Protein AF-A0A0D6KBC5-F1 (afdb_monomer_lite)

Foldseek 3Di:
DDPPPQPWAWDDDLFKIKIFRDDAPFKKWKFKQFPLCQQDGTDIFTFDGDDPPDRIGIGGDPDAAGKIFIWMDTDPDDTHGLAIEGSDDLPGHGPVCVVVVLSVQLSCCQSPLPRALVSNLVSCVVVVDDHPLVSLVSRLVCLVVVNYDDDPSGDSVSNSNSSVSNSCVVCVPPDPPPDDDDDDDDDDDDDDDDDDDPPPPPPDFFKWKWFFAPQCVVVLVVQVVVLCVVVVCCQFFVDKDAFPDPVQNRIIITGGNDPVVVQVSSVPGPRTDDIDPDTDDPVVVCVRNVPD

pLDDT: mean 80.84, std 18.74, range [26.81, 98.0]

Radius of gyration: 27.57 Å; chains: 1; bounding box: 62×62×72 Å

Secondary structure (DSSP, 8-state):
--------EEEE-SSEEEEESPPTT---EEEEEETTSTTSPPEEEEPPPPPTT--EEEEE--PPSS-EEEEEE-TTSPPEEEEEE----TT---GGGTT-HHHHHHHHHHH-TT--HHHHHHHHHHHT----HHHHHHHHHHHHTT-EE--TTS-HHHHHHHHHHHHHHH-GGGS-------PPP--------------------EEEEEEESTT-HHHHHHHHHHHHHHTT-TTTEEEEE--SSGGGTTEEEEEES-HHHHHHHHTTSTTEEEE-SSPPPHHHHHHHTT--

Sequence (292 aa):
MQTVVQNISWTGTKDAINIFGLLPDKFYSLFCWNLLLPDSKPVEIQVPLLQKGSNKIEVPLNLSTGIYHIQLIWGQQLPENLGWWCGSSRYDLPQATEEDEVRENYCYTILGNSESKEALIAAVRQLNLDFDIKQLQAGISSLESHQYYFPEWLDAHSLLDKLKGLLDFLSPESVPKENNLIMPIMPTADSDKFPTPIVKTVEHGNWYLVTVRSKKREVFLKYLELSIKQNQLQDLILKIEIPQDSVYEDLVLLNISNFKTASTHLQKIENFQSIERKPLNPEQVTRMLGVR

Structure (mmCIF, N/CA/C/O backbone):
data_AF-A0A0D6KBC5-F1
#
_entry.id   AF-A0A0D6KBC5-F1
#
loop_
_atom_site.group_PDB
_atom_site.id
_atom_site.type_symbol
_atom_site.label_atom_id
_atom_site.label_alt_id
_atom_site.label_comp_id
_atom_site.label_asym_id
_atom_site.label_entity_id
_atom_site.label_seq_id
_atom_site.pdbx_PDB_ins_code
_atom_site.Cartn_x
_atom_site.Cartn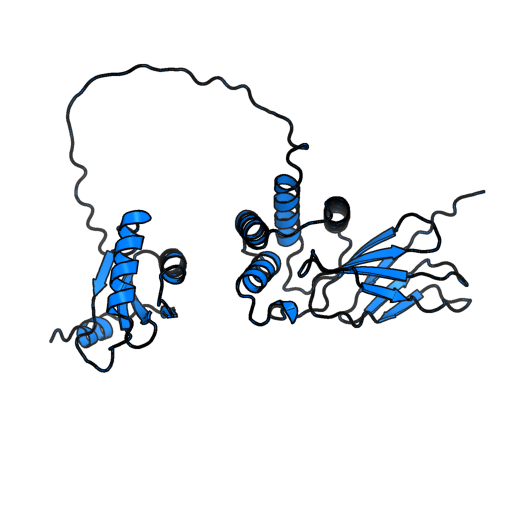_y
_atom_site.Cartn_z
_atom_site.occupancy
_atom_site.B_iso_or_equiv
_atom_site.auth_seq_id
_atom_site.auth_comp_id
_atom_site.auth_asym_id
_atom_site.auth_atom_id
_atom_site.pdbx_PDB_model_num
ATOM 1 N N . MET A 1 1 ? -21.368 26.490 28.448 1.00 36.50 1 MET A N 1
ATOM 2 C CA . MET A 1 1 ? -21.107 25.037 28.512 1.00 36.50 1 MET A CA 1
ATOM 3 C C . MET A 1 1 ? -19.614 24.849 28.344 1.00 36.50 1 MET A C 1
ATOM 5 O O . MET A 1 1 ? -19.089 25.285 27.332 1.00 36.50 1 MET A O 1
ATOM 9 N N . GLN A 1 2 ? -18.924 24.331 29.360 1.00 29.45 2 GLN A N 1
ATOM 10 C CA . GLN A 1 2 ? -17.494 24.037 29.262 1.00 29.45 2 GLN A CA 1
ATOM 11 C C . GLN A 1 2 ? -17.322 22.853 28.308 1.00 29.45 2 GLN A C 1
ATOM 13 O O . GLN A 1 2 ? -17.793 21.755 28.594 1.00 29.45 2 GLN A O 1
ATOM 18 N N . THR A 1 3 ? -16.696 23.089 27.158 1.00 37.69 3 THR A N 1
ATOM 19 C CA . THR A 1 3 ? -16.122 22.033 26.324 1.00 37.69 3 THR A CA 1
ATOM 20 C C . THR A 1 3 ? -15.044 21.353 27.153 1.00 37.69 3 THR A C 1
ATOM 22 O O . THR A 1 3 ? -13.942 21.877 27.304 1.00 37.69 3 THR A O 1
ATOM 25 N N . VAL A 1 4 ? -15.387 20.219 27.762 1.00 46.28 4 VAL A N 1
ATOM 26 C CA . VAL A 1 4 ? -14.387 19.298 28.294 1.00 46.28 4 VAL A CA 1
ATOM 27 C C . VAL A 1 4 ? -13.565 18.868 27.088 1.00 46.28 4 VAL A C 1
ATOM 29 O O . VAL A 1 4 ? -14.090 18.211 26.193 1.00 46.28 4 VAL A O 1
ATOM 32 N N . VAL A 1 5 ? -12.312 19.312 27.024 1.00 48.53 5 VAL A N 1
ATOM 33 C CA . VAL A 1 5 ? -11.360 18.816 26.032 1.00 48.53 5 VAL A CA 1
ATOM 34 C C . VAL A 1 5 ? -11.154 17.342 26.365 1.00 48.53 5 VAL A C 1
ATOM 36 O O . VAL A 1 5 ? -10.540 17.012 27.380 1.00 48.53 5 VAL A O 1
ATOM 39 N N . GLN A 1 6 ? -11.770 16.455 25.585 1.00 66.25 6 GLN A N 1
ATOM 40 C CA . GLN A 1 6 ? -11.499 15.030 25.687 1.00 66.25 6 GLN A CA 1
ATOM 41 C C . GLN A 1 6 ? -10.108 14.795 25.111 1.00 66.25 6 GLN A C 1
ATOM 43 O O . GLN A 1 6 ? -9.879 15.007 23.928 1.00 66.25 6 GLN A O 1
ATOM 48 N N . ASN A 1 7 ? -9.175 14.374 25.961 1.00 82.50 7 ASN A N 1
ATOM 49 C CA . ASN A 1 7 ? -7.888 13.874 25.500 1.00 82.50 7 ASN A CA 1
ATOM 50 C C . ASN A 1 7 ? -8.085 12.414 25.087 1.00 82.50 7 ASN A C 1
ATOM 52 O O . ASN A 1 7 ? -7.913 11.514 25.913 1.00 82.50 7 ASN A O 1
ATOM 56 N N . ILE A 1 8 ? -8.510 12.191 23.844 1.00 88.62 8 ILE A N 1
ATOM 57 C CA . ILE A 1 8 ? -8.592 10.847 23.278 1.00 88.62 8 ILE A CA 1
ATOM 58 C C . ILE A 1 8 ? -7.198 10.436 22.815 1.00 88.62 8 ILE A C 1
ATOM 60 O O . ILE A 1 8 ? -6.438 11.205 22.229 1.00 88.62 8 ILE A O 1
ATOM 64 N N . SER A 1 9 ? -6.835 9.203 23.136 1.00 90.88 9 SER A N 1
ATOM 65 C CA . SER A 1 9 ? -5.602 8.578 22.676 1.00 90.88 9 SER A CA 1
ATOM 66 C C . SER A 1 9 ? -5.876 7.124 22.339 1.00 90.88 9 SER A C 1
ATOM 68 O O . SER A 1 9 ? -6.906 6.563 22.728 1.00 90.88 9 SER A O 1
ATOM 70 N N . TRP A 1 10 ? -4.967 6.498 21.599 1.00 94.44 10 TRP A N 1
ATOM 71 C CA . TRP A 1 10 ? -5.132 5.107 21.214 1.00 94.44 10 TRP A CA 1
ATOM 72 C C . TRP A 1 10 ? -3.798 4.378 21.093 1.00 94.44 10 TRP A C 1
ATOM 74 O O . TRP A 1 10 ? -2.737 4.989 20.968 1.00 94.44 10 TRP A O 1
ATOM 84 N N . THR A 1 11 ? -3.867 3.050 21.133 1.00 93.31 11 THR A N 1
ATOM 85 C CA . THR A 1 11 ? -2.765 2.159 20.761 1.00 93.31 11 THR A CA 1
ATOM 86 C C . THR A 1 11 ? -3.263 1.073 19.816 1.00 93.31 11 THR A C 1
ATOM 88 O O . THR A 1 11 ? -4.400 0.615 19.929 1.00 93.31 11 THR A O 1
ATOM 91 N N . GLY A 1 12 ? -2.426 0.663 18.866 1.00 92.12 12 GLY A N 1
ATOM 92 C CA . GLY A 1 12 ? -2.767 -0.352 17.870 1.00 92.12 12 GLY A CA 1
ATOM 93 C C . GLY A 1 12 ? -2.195 -1.728 18.187 1.00 92.12 12 GLY A C 1
ATOM 94 O O . GLY A 1 12 ? -1.146 -1.858 18.819 1.00 92.12 12 GLY A O 1
ATOM 95 N N . THR A 1 13 ? -2.878 -2.754 17.702 1.00 92.50 13 THR A N 1
ATOM 96 C CA . THR A 1 13 ? -2.330 -4.090 17.459 1.00 92.50 13 THR A CA 1
ATOM 97 C C . THR A 1 13 ? -2.538 -4.444 15.987 1.00 92.50 13 THR A C 1
ATOM 99 O O . THR A 1 13 ? -3.124 -3.665 15.230 1.00 92.50 13 THR A O 1
ATOM 102 N N . LYS A 1 14 ? -2.084 -5.632 15.575 1.00 89.62 14 LYS A N 1
ATOM 103 C CA . LYS A 1 14 ? -2.295 -6.130 14.212 1.00 89.62 14 LYS A CA 1
ATOM 104 C C . LYS A 1 14 ? -3.775 -6.241 13.825 1.00 89.62 14 LYS A C 1
ATOM 106 O O . LYS A 1 14 ? -4.065 -6.116 12.645 1.00 89.62 14 LYS A O 1
ATOM 111 N N . ASP A 1 15 ? -4.681 -6.439 14.786 1.00 93.12 15 ASP A N 1
ATOM 112 C CA . ASP A 1 15 ? -6.087 -6.782 14.507 1.00 93.12 15 ASP A CA 1
ATOM 113 C C . ASP A 1 15 ? -7.104 -5.826 15.166 1.00 93.12 15 ASP A C 1
ATOM 115 O O . ASP A 1 15 ? -8.299 -5.870 14.860 1.00 93.12 15 ASP A O 1
ATOM 119 N N . ALA A 1 16 ? -6.658 -4.948 16.070 1.00 94.75 16 ALA A N 1
ATOM 120 C CA . ALA A 1 16 ? -7.535 -4.080 16.850 1.00 94.75 16 ALA A CA 1
ATOM 121 C C . ALA A 1 16 ? -6.885 -2.735 17.192 1.00 94.75 16 ALA A C 1
ATOM 123 O O . ALA A 1 16 ? -5.659 -2.587 17.186 1.00 94.75 16 ALA A O 1
ATOM 124 N N . ILE A 1 17 ? -7.718 -1.764 17.568 1.00 95.88 17 ILE A N 1
ATOM 125 C CA . ILE A 1 17 ? -7.266 -0.543 18.239 1.00 95.88 17 ILE A CA 1
ATOM 126 C C . ILE A 1 17 ? -7.854 -0.454 19.640 1.00 95.88 17 ILE A C 1
ATOM 128 O O . ILE A 1 17 ? -8.999 -0.819 19.894 1.00 95.88 17 ILE A O 1
ATOM 132 N N . ASN A 1 18 ? -7.050 0.050 20.562 1.00 94.75 18 ASN A N 1
ATOM 133 C CA . ASN A 1 18 ? -7.435 0.316 21.932 1.00 94.75 18 ASN A CA 1
ATOM 134 C C . ASN A 1 18 ? -7.597 1.820 22.101 1.00 94.75 18 ASN A C 1
ATOM 136 O O . ASN A 1 18 ? -6.612 2.538 21.967 1.00 94.75 18 ASN A O 1
ATOM 140 N N . ILE A 1 19 ? -8.803 2.289 22.404 1.00 94.56 19 ILE A N 1
ATOM 141 C CA . ILE A 1 19 ? -9.120 3.714 22.525 1.00 94.56 19 ILE A CA 1
ATOM 142 C C . ILE A 1 19 ? -9.306 4.067 23.998 1.00 94.56 19 ILE A C 1
ATOM 144 O O . ILE A 1 19 ? -9.952 3.332 24.751 1.00 94.56 19 ILE A O 1
ATOM 148 N N . PHE A 1 20 ? -8.754 5.207 24.396 1.00 92.69 20 PHE A N 1
ATOM 149 C CA . PHE A 1 20 ? -8.815 5.748 25.746 1.00 92.69 20 PHE A CA 1
ATOM 150 C C . PHE A 1 20 ? -9.504 7.113 25.745 1.00 92.69 20 PHE A C 1
ATOM 152 O O . PHE A 1 20 ? -9.466 7.842 24.757 1.00 92.69 20 PHE A O 1
ATOM 159 N N . GLY A 1 21 ? -10.124 7.476 26.869 1.00 89.56 21 GLY A N 1
ATOM 160 C CA . GLY A 1 21 ? -10.697 8.817 27.052 1.00 89.56 21 GLY A CA 1
ATOM 161 C C . GLY A 1 21 ? -12.082 9.032 26.428 1.00 89.56 21 GLY A C 1
ATOM 162 O O . GLY A 1 21 ? -12.565 10.166 26.393 1.00 89.56 21 GLY A O 1
ATOM 163 N N . LEU A 1 22 ? -12.749 7.964 25.973 1.00 89.56 22 LEU A N 1
ATOM 164 C CA . LEU A 1 22 ? -14.143 8.023 25.523 1.00 89.56 22 LEU A CA 1
ATOM 165 C C . LEU A 1 22 ? -15.097 8.275 26.698 1.00 89.56 22 LEU A C 1
ATOM 167 O O . LEU A 1 22 ? -14.876 7.794 27.811 1.00 89.56 22 LEU A O 1
ATOM 171 N N . LEU A 1 23 ? -16.183 9.008 26.446 1.00 85.81 23 LEU A N 1
ATOM 172 C CA . LEU A 1 23 ? -17.224 9.214 27.447 1.00 85.81 23 LEU A CA 1
ATOM 173 C C . LEU A 1 23 ? -18.110 7.962 27.542 1.00 85.81 23 LEU A C 1
ATOM 175 O O . LEU A 1 23 ? -18.541 7.445 26.508 1.00 85.81 23 LEU A O 1
ATOM 179 N N . PRO A 1 24 ? -18.443 7.500 28.760 1.00 82.88 24 PRO A N 1
ATOM 180 C CA . PRO A 1 24 ? -19.436 6.450 28.949 1.00 82.88 24 PRO A CA 1
ATOM 181 C C . PRO A 1 24 ? -20.793 6.833 28.349 1.00 82.88 24 PRO A C 1
ATOM 183 O O . PRO A 1 24 ? -21.146 8.013 28.285 1.00 82.88 24 PRO A O 1
ATOM 186 N N . ASP A 1 25 ? -21.567 5.823 27.948 1.00 79.19 25 ASP A N 1
ATOM 187 C CA . ASP A 1 25 ? -22.941 5.971 27.443 1.00 79.19 25 ASP A CA 1
ATOM 188 C C . ASP A 1 25 ? -23.070 6.851 26.172 1.00 79.19 25 ASP A C 1
ATOM 190 O O . ASP A 1 25 ? -24.154 7.339 25.836 1.00 79.19 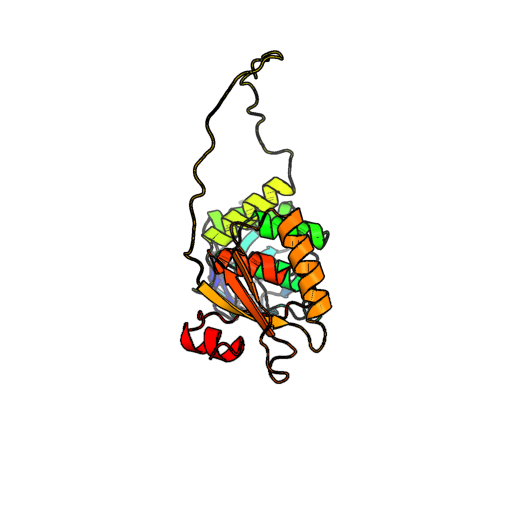25 ASP A O 1
ATOM 194 N N . LYS A 1 26 ? -21.965 7.057 25.440 1.00 83.44 26 LYS A N 1
ATOM 195 C CA . LYS A 1 26 ? -21.936 7.678 24.108 1.00 83.44 26 LYS A CA 1
ATOM 196 C C . LYS A 1 26 ? -21.670 6.630 23.030 1.00 83.44 26 LYS A C 1
ATOM 198 O O . LYS A 1 26 ? -20.914 5.686 23.241 1.00 83.44 26 LYS A O 1
ATOM 203 N N . PHE A 1 27 ? -22.294 6.829 21.872 1.00 87.69 27 PHE A N 1
ATOM 204 C CA . PHE A 1 27 ? -22.064 6.021 20.679 1.00 87.69 27 PHE A CA 1
ATOM 205 C C . PHE A 1 27 ? -20.982 6.672 19.829 1.00 87.69 27 PHE A C 1
ATOM 207 O O . PHE A 1 27 ? -21.064 7.868 19.534 1.00 87.69 27 PHE A O 1
ATOM 214 N N . TYR A 1 28 ? -19.996 5.869 19.450 1.00 91.00 28 TYR A N 1
ATOM 215 C CA . TYR A 1 28 ? -18.890 6.276 18.603 1.00 91.00 28 TYR A CA 1
ATOM 216 C C . TYR A 1 28 ? -18.794 5.330 17.407 1.00 91.00 28 TYR A C 1
ATOM 218 O O . TYR A 1 28 ? -19.041 4.131 17.539 1.00 91.00 28 TYR A O 1
ATOM 226 N N . SER A 1 29 ? -18.369 5.871 16.274 1.00 92.62 29 SER A N 1
ATOM 227 C CA . SER A 1 29 ? -18.010 5.106 15.084 1.00 92.62 29 SER A CA 1
ATOM 228 C C . SER A 1 29 ? -16.577 5.423 14.680 1.00 92.62 29 SER A C 1
ATOM 230 O O . SER A 1 29 ? -16.131 6.565 14.795 1.00 92.62 29 SER A O 1
ATOM 232 N N . LEU A 1 30 ? -15.872 4.425 14.164 1.00 95.19 30 LEU A N 1
ATOM 233 C CA . LEU A 1 30 ? -14.625 4.609 13.435 1.00 95.19 30 LEU A CA 1
ATOM 234 C C . LEU A 1 30 ? -14.921 4.670 11.946 1.00 95.19 30 LEU A C 1
ATOM 236 O O . LEU A 1 30 ? -15.645 3.825 11.429 1.00 95.19 30 LEU A O 1
ATOM 240 N N . PHE A 1 31 ? -14.340 5.649 11.268 1.00 93.81 31 PHE A N 1
ATOM 241 C CA . PHE A 1 31 ? -14.338 5.763 9.818 1.00 93.81 31 PHE A CA 1
ATOM 242 C C . PHE A 1 31 ? -12.936 5.431 9.324 1.00 93.81 31 PHE A C 1
ATOM 244 O O . PHE A 1 31 ? -11.978 6.135 9.644 1.00 93.81 31 PHE A O 1
ATOM 251 N N . CYS A 1 32 ? -12.818 4.341 8.571 1.00 95.56 32 CYS A N 1
ATOM 252 C CA . CYS A 1 32 ? -11.551 3.781 8.119 1.00 95.56 32 CYS A CA 1
ATOM 253 C C . CYS A 1 32 ? -11.434 3.938 6.598 1.00 95.56 32 CYS A C 1
ATOM 255 O O . CYS A 1 32 ? -12.048 3.186 5.840 1.00 95.56 32 CYS A O 1
ATOM 257 N N . TRP A 1 33 ? -10.650 4.914 6.142 1.00 95.31 33 TRP A N 1
ATOM 258 C CA . TRP A 1 33 ? -10.389 5.145 4.716 1.00 95.31 33 TRP A CA 1
ATOM 259 C C . TRP A 1 33 ? -9.125 4.404 4.272 1.00 95.31 33 TRP A C 1
ATOM 261 O O . TRP A 1 33 ? -8.068 4.598 4.870 1.00 95.31 33 TRP A O 1
ATOM 271 N N . ASN A 1 34 ? -9.231 3.553 3.246 1.00 95.62 34 ASN A N 1
ATOM 272 C CA . ASN A 1 34 ? -8.124 2.728 2.761 1.00 95.62 34 ASN A CA 1
ATOM 273 C C . ASN A 1 34 ? -7.309 3.470 1.697 1.00 95.62 34 ASN A C 1
ATOM 275 O O . ASN A 1 34 ? -7.782 3.686 0.586 1.00 95.62 34 ASN A O 1
ATOM 279 N N . LEU A 1 35 ? -6.052 3.776 1.997 1.00 96.25 35 LEU A N 1
ATOM 280 C CA . LEU A 1 35 ? -5.141 4.427 1.061 1.00 96.25 35 LEU A CA 1
ATOM 281 C C . LEU A 1 35 ? -4.798 3.553 -0.153 1.00 96.25 35 LEU A C 1
ATOM 283 O O . LEU A 1 35 ? -4.478 4.095 -1.200 1.00 96.25 35 LEU A O 1
ATOM 287 N N . LEU A 1 36 ? -4.865 2.220 -0.048 1.00 94.62 36 LEU A N 1
ATOM 288 C CA . LEU A 1 36 ? -4.636 1.345 -1.207 1.00 94.62 36 LEU A CA 1
ATOM 289 C C . LEU A 1 36 ? -5.827 1.321 -2.175 1.00 94.62 36 LEU A C 1
ATOM 291 O O . LEU A 1 36 ? -5.673 0.859 -3.301 1.00 94.62 36 LEU A O 1
ATOM 295 N N . LEU A 1 37 ? -6.993 1.810 -1.744 1.00 93.25 37 LEU A N 1
ATOM 296 C CA . LEU A 1 37 ? -8.224 1.911 -2.529 1.00 93.25 37 LEU A CA 1
ATOM 297 C C . LEU A 1 37 ? -8.886 3.276 -2.254 1.00 93.25 37 LEU A C 1
ATOM 299 O O . LEU A 1 37 ? -9.944 3.332 -1.621 1.00 93.25 37 LEU A O 1
ATOM 303 N N . PRO A 1 38 ? -8.249 4.390 -2.658 1.00 89.44 38 PRO A N 1
ATOM 304 C CA . PRO A 1 38 ? -8.641 5.734 -2.224 1.00 89.44 38 PRO A CA 1
ATOM 305 C C . PRO A 1 38 ? -10.011 6.175 -2.758 1.00 89.44 38 PRO A C 1
ATOM 307 O O . PRO A 1 38 ? -10.653 7.028 -2.150 1.00 89.44 38 PRO A O 1
ATOM 310 N N . ASP A 1 39 ? -10.452 5.570 -3.861 1.00 85.44 39 ASP A N 1
ATOM 311 C CA . ASP A 1 39 ? -11.744 5.732 -4.533 1.00 85.44 39 ASP A CA 1
ATOM 312 C C . ASP A 1 39 ? -12.878 4.920 -3.877 1.00 85.44 39 ASP A C 1
ATOM 314 O O . ASP A 1 39 ? -14.057 5.095 -4.199 1.00 85.44 39 ASP A O 1
ATOM 318 N N . SER A 1 40 ? -12.549 4.035 -2.933 1.00 86.31 40 SER A N 1
ATOM 319 C CA . SER A 1 40 ? -13.533 3.258 -2.182 1.00 86.31 40 SER A CA 1
ATOM 320 C C . SER A 1 40 ? -14.103 4.046 -1.005 1.00 86.31 40 SER A C 1
ATOM 322 O O . SER A 1 40 ? -13.431 4.853 -0.360 1.00 86.31 40 SER A O 1
ATOM 324 N N . LYS A 1 41 ? -15.371 3.773 -0.672 1.00 86.69 41 LYS A N 1
ATOM 325 C CA . LYS A 1 41 ? -16.009 4.374 0.505 1.00 86.69 41 LYS A CA 1
ATOM 326 C C . LYS A 1 41 ? -15.297 3.925 1.790 1.00 86.69 41 LYS A C 1
ATOM 328 O O . LYS A 1 41 ? -14.984 2.738 1.903 1.00 86.69 41 LYS A O 1
ATOM 333 N N . PRO A 1 42 ? -15.099 4.824 2.774 1.00 89.94 42 PRO A N 1
ATOM 334 C CA . PRO A 1 42 ? -14.594 4.436 4.085 1.00 89.94 42 PRO A CA 1
ATOM 335 C C . PRO A 1 42 ? -15.471 3.363 4.735 1.00 89.94 42 PRO A C 1
ATOM 337 O O . PRO A 1 42 ? -16.700 3.402 4.629 1.00 89.94 42 PRO A O 1
ATOM 340 N N . VAL A 1 43 ? -14.835 2.423 5.429 1.00 93.19 43 VAL A N 1
ATOM 341 C CA . VAL A 1 43 ? -15.529 1.404 6.222 1.00 93.19 43 VAL A CA 1
ATOM 342 C C . VAL A 1 43 ? -15.900 2.007 7.573 1.00 93.19 43 VAL A C 1
ATOM 344 O O . VAL A 1 43 ? -15.045 2.582 8.245 1.00 93.19 43 VAL A O 1
ATOM 347 N N . GLU A 1 44 ? -17.164 1.876 7.972 1.00 93.06 44 GLU A N 1
ATOM 348 C CA . GLU A 1 44 ? -17.632 2.294 9.294 1.00 93.06 44 GLU A CA 1
ATOM 349 C C . GLU A 1 44 ? -17.626 1.110 10.269 1.00 93.06 44 GLU A C 1
ATOM 351 O O . GLU A 1 44 ? -18.210 0.061 9.987 1.00 93.06 44 GLU A O 1
ATOM 356 N N . ILE A 1 45 ? -17.005 1.289 11.436 1.00 93.25 45 ILE A N 1
ATOM 357 C CA . ILE A 1 45 ? -16.976 0.297 12.516 1.00 93.25 45 ILE A CA 1
ATOM 358 C C . ILE A 1 45 ? -17.599 0.908 13.764 1.00 93.25 45 ILE A C 1
ATOM 360 O O . ILE A 1 45 ? -17.128 1.920 14.280 1.00 93.25 45 ILE A O 1
ATOM 364 N N . GLN A 1 46 ? -18.648 0.272 14.277 1.00 92.00 46 GLN A N 1
ATOM 365 C CA . GLN A 1 46 ? -19.296 0.696 15.516 1.00 92.00 46 GLN A CA 1
ATOM 366 C C . GLN A 1 46 ? -18.404 0.369 16.716 1.00 92.00 46 GLN A C 1
ATOM 368 O O . GLN A 1 46 ? -18.013 -0.783 16.918 1.00 92.00 46 GLN A O 1
ATOM 373 N N . VAL A 1 47 ? -18.106 1.376 17.536 1.00 91.69 47 VAL A N 1
ATOM 374 C CA . VAL A 1 47 ? -17.370 1.186 18.788 1.00 91.69 47 VAL A CA 1
ATOM 375 C C . VAL A 1 47 ? -18.340 0.616 19.829 1.00 91.69 47 VAL A C 1
ATOM 377 O O . VAL A 1 47 ? -19.427 1.175 20.012 1.00 91.69 47 VAL A O 1
ATOM 380 N N . PRO A 1 48 ? -17.991 -0.476 20.536 1.00 88.94 48 PRO A N 1
ATOM 381 C CA . PRO A 1 48 ? -18.873 -1.019 21.562 1.00 88.94 48 PRO A CA 1
ATOM 382 C C . PRO A 1 48 ? -19.133 0.000 22.686 1.00 88.94 48 PRO A C 1
ATOM 384 O O . PRO A 1 48 ? -18.368 0.937 22.906 1.00 88.94 48 PRO A O 1
ATOM 387 N N . LEU A 1 49 ? -20.227 -0.167 23.428 1.00 87.00 49 LEU A N 1
ATOM 388 C CA . LEU A 1 49 ? -20.530 0.729 24.545 1.00 87.00 49 LEU A CA 1
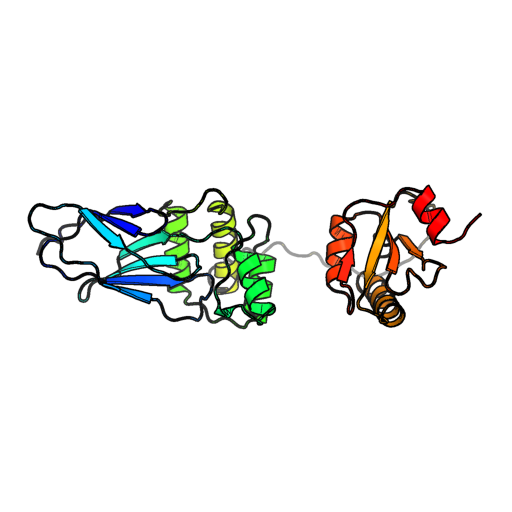ATOM 389 C C . LEU A 1 49 ? -19.494 0.563 25.663 1.00 87.00 49 LEU A C 1
ATOM 391 O O . LEU A 1 49 ? -19.289 -0.536 26.185 1.00 87.00 49 LEU A O 1
ATOM 395 N N . LEU A 1 50 ? -18.870 1.675 26.055 1.00 85.19 50 LEU A N 1
ATOM 396 C CA . LEU A 1 50 ? -17.918 1.697 27.159 1.00 85.19 50 LEU A CA 1
ATOM 397 C C . LEU A 1 50 ? -18.645 1.414 28.481 1.00 85.19 50 LEU A C 1
ATOM 399 O O . LEU A 1 50 ? -19.543 2.155 28.886 1.00 85.19 50 LEU A O 1
ATOM 403 N N . GLN A 1 51 ? -18.238 0.348 29.170 1.00 79.88 51 GLN A N 1
ATOM 404 C CA . GLN A 1 51 ? -18.791 0.004 30.478 1.00 79.88 51 GLN A CA 1
ATOM 405 C C . GLN A 1 51 ? -18.397 1.044 31.534 1.00 79.88 51 GLN A C 1
ATOM 407 O O . GLN A 1 51 ? -17.267 1.540 31.554 1.00 79.88 51 GLN A O 1
ATOM 412 N N . LYS A 1 52 ? -19.317 1.342 32.460 1.00 75.81 52 LYS A N 1
ATOM 413 C CA . LYS A 1 52 ? -19.052 2.251 33.584 1.00 75.81 52 LYS A CA 1
ATOM 414 C C . LYS A 1 52 ? -17.841 1.774 34.391 1.00 75.81 52 LYS A C 1
ATOM 416 O O . LYS A 1 52 ? -17.821 0.647 34.871 1.00 75.81 52 LYS A O 1
ATOM 421 N N . GLY A 1 53 ? -16.857 2.658 34.554 1.00 76.50 53 GLY A N 1
ATOM 422 C CA . GLY A 1 53 ? -15.612 2.383 35.280 1.00 76.50 53 GLY A CA 1
ATOM 423 C C . GLY A 1 53 ? -14.450 1.900 34.406 1.00 76.50 53 GLY A C 1
ATOM 424 O O . GLY A 1 53 ? -13.325 1.870 34.897 1.00 76.50 53 GLY A O 1
ATOM 425 N N . SER A 1 54 ? -14.680 1.589 33.125 1.00 81.25 54 SER A N 1
ATOM 426 C CA . SER A 1 54 ? -13.593 1.375 32.167 1.00 81.25 54 SER A CA 1
ATOM 427 C C . SER A 1 54 ? -13.156 2.702 31.548 1.00 81.25 54 SER A C 1
ATOM 429 O O . SER A 1 54 ? -13.989 3.541 31.215 1.00 81.25 54 SER A O 1
ATOM 431 N N . ASN A 1 55 ? -11.850 2.885 31.365 1.00 85.19 55 ASN A N 1
ATOM 432 C CA . ASN A 1 55 ? -11.262 4.016 30.637 1.00 85.19 55 ASN A CA 1
ATOM 433 C C . ASN A 1 55 ? -10.718 3.618 29.255 1.00 85.19 55 ASN A C 1
ATOM 435 O O . ASN A 1 55 ? -10.167 4.466 28.552 1.00 85.19 55 ASN A O 1
ATOM 439 N N . LYS A 1 56 ? -10.840 2.334 28.908 1.00 90.69 56 LYS A N 1
ATOM 440 C CA . LYS A 1 56 ? -10.275 1.705 27.721 1.00 90.69 56 LYS A CA 1
ATOM 441 C C . LYS A 1 56 ? -11.349 0.873 27.036 1.00 90.69 56 LYS A C 1
ATOM 443 O O . LYS A 1 56 ? -12.093 0.143 27.697 1.00 90.69 56 LYS A O 1
ATOM 448 N N . ILE A 1 57 ? -11.372 0.929 25.715 1.00 93.69 57 ILE A N 1
ATOM 449 C CA . ILE A 1 57 ? -12.138 0.001 24.896 1.00 93.69 57 ILE A CA 1
ATOM 450 C C . ILE A 1 57 ? -11.269 -0.570 23.789 1.00 93.69 57 ILE A C 1
ATOM 452 O O . ILE A 1 57 ? -10.487 0.149 23.176 1.00 93.69 57 ILE A O 1
ATOM 456 N N . GLU A 1 58 ? -11.396 -1.868 23.559 1.00 94.69 58 GLU A N 1
ATOM 457 C CA . GLU A 1 58 ? -10.791 -2.535 22.416 1.00 94.69 58 GLU A CA 1
ATOM 458 C C . GLU A 1 58 ? -11.829 -2.638 21.300 1.00 94.69 58 GLU A C 1
ATOM 460 O O . GLU A 1 58 ? -12.958 -3.080 21.526 1.00 94.69 58 GLU A O 1
ATOM 465 N N . VAL A 1 59 ? -11.447 -2.199 20.105 1.00 96.00 59 VAL A N 1
ATOM 466 C CA . VAL A 1 59 ? -12.279 -2.235 18.907 1.00 96.00 59 VAL A CA 1
ATOM 467 C C . VAL A 1 59 ? -11.596 -3.147 17.889 1.00 96.00 59 VAL A C 1
ATOM 469 O O . VAL A 1 59 ? -10.548 -2.767 17.355 1.00 96.00 59 VAL A O 1
ATOM 472 N N . PRO A 1 60 ? -12.140 -4.349 17.625 1.00 94.88 60 PRO A N 1
ATOM 473 C CA . PRO A 1 60 ? -11.622 -5.211 16.572 1.00 94.88 60 PRO A CA 1
ATOM 474 C C . PRO A 1 60 ? -11.893 -4.560 15.215 1.00 94.88 60 PRO A C 1
ATOM 476 O O . PRO A 1 60 ? -13.018 -4.140 14.944 1.00 94.88 60 PRO A O 1
ATOM 479 N N . LEU A 1 61 ? -10.865 -4.465 14.370 1.00 92.56 61 LEU A N 1
ATOM 480 C CA . LEU A 1 61 ? -10.987 -3.755 13.099 1.00 92.56 61 LEU A CA 1
ATOM 481 C C . LEU A 1 61 ? -11.576 -4.638 11.995 1.00 92.56 61 LEU A C 1
ATOM 483 O O . LEU A 1 61 ? -12.417 -4.170 11.236 1.00 92.56 61 LEU A O 1
ATOM 487 N N . ASN A 1 62 ? -11.175 -5.914 11.909 1.00 90.94 62 ASN A N 1
ATOM 488 C CA . ASN A 1 62 ? -11.633 -6.856 10.871 1.00 90.94 62 ASN A CA 1
ATOM 489 C C . ASN A 1 62 ? -11.606 -6.265 9.439 1.00 90.94 62 ASN A C 1
ATOM 491 O O . ASN A 1 62 ? -12.465 -6.570 8.612 1.00 90.94 62 ASN A O 1
ATOM 495 N N . LEU A 1 63 ? -10.640 -5.384 9.163 1.00 91.94 63 LEU A N 1
ATOM 496 C CA . LEU A 1 63 ? -10.489 -4.704 7.881 1.00 91.94 63 LEU A CA 1
ATOM 497 C C . LEU A 1 63 ? -9.767 -5.612 6.879 1.00 91.94 63 LEU A C 1
ATOM 499 O O . LEU A 1 63 ? -8.895 -6.396 7.250 1.00 91.94 63 LEU A O 1
ATOM 503 N N . SER A 1 64 ? -10.100 -5.473 5.596 1.00 92.50 64 SER A N 1
ATOM 504 C CA . SER A 1 64 ? -9.351 -6.111 4.509 1.00 92.50 64 SER A CA 1
ATOM 505 C C . SER A 1 64 ? -7.934 -5.544 4.396 1.00 92.50 64 SER A C 1
ATOM 507 O O . SER A 1 64 ? -7.615 -4.516 4.996 1.00 92.50 64 SER A O 1
ATOM 509 N N . THR A 1 65 ? -7.097 -6.153 3.559 1.00 90.56 65 THR A N 1
ATOM 510 C CA . THR A 1 65 ? -5.762 -5.642 3.232 1.00 90.56 65 THR A CA 1
ATOM 511 C C . THR A 1 65 ? -5.776 -4.151 2.880 1.00 90.56 65 THR A C 1
ATOM 513 O O . THR A 1 65 ? -6.572 -3.695 2.054 1.00 90.56 65 THR A O 1
ATOM 516 N N . GLY A 1 66 ? -4.895 -3.380 3.514 1.00 94.25 66 GLY A N 1
ATOM 517 C CA . GLY A 1 66 ? -4.865 -1.931 3.367 1.00 94.25 66 GLY A CA 1
ATOM 518 C C . GLY A 1 66 ? -3.966 -1.197 4.356 1.00 94.25 66 GLY A C 1
ATOM 519 O O . GLY A 1 66 ? -3.458 -1.770 5.325 1.00 94.25 66 GLY A O 1
ATOM 520 N N . ILE A 1 67 ? -3.824 0.102 4.090 1.00 96.94 67 ILE A N 1
ATOM 521 C CA . ILE A 1 67 ? -3.258 1.111 4.990 1.00 96.94 67 ILE A CA 1
ATOM 522 C C . ILE A 1 67 ? -4.384 2.107 5.257 1.00 96.94 67 ILE A C 1
ATOM 524 O O . ILE A 1 67 ? -4.863 2.750 4.326 1.00 96.94 67 ILE A O 1
ATOM 528 N N . TYR A 1 68 ? -4.833 2.218 6.503 1.00 97.62 68 TYR A N 1
ATOM 529 C CA . TYR A 1 68 ? -6.065 2.925 6.839 1.00 97.62 68 TYR A CA 1
ATOM 530 C C . TYR A 1 68 ? -5.799 4.210 7.604 1.00 97.62 68 TYR A C 1
ATOM 532 O O . TYR A 1 68 ? -5.118 4.186 8.626 1.00 97.62 68 TYR A O 1
ATOM 540 N N . HIS A 1 69 ? -6.394 5.307 7.146 1.00 97.06 69 HIS A N 1
ATOM 541 C CA . HIS A 1 69 ? -6.563 6.508 7.955 1.00 97.06 69 HIS A CA 1
ATOM 542 C C . HIS A 1 69 ? -7.860 6.369 8.754 1.00 97.06 69 HIS A C 1
ATOM 544 O O . HIS A 1 69 ? -8.928 6.159 8.169 1.00 97.06 69 HIS A O 1
ATOM 550 N N . ILE A 1 70 ? -7.763 6.446 10.079 1.00 96.50 70 ILE A N 1
ATOM 551 C CA . ILE A 1 70 ? -8.862 6.205 11.009 1.00 96.50 70 ILE A CA 1
ATOM 552 C C . ILE A 1 70 ? -9.269 7.515 11.678 1.00 96.50 70 ILE A C 1
ATOM 554 O O . ILE A 1 70 ? -8.459 8.201 12.304 1.00 96.50 70 ILE A O 1
ATOM 558 N N . GLN A 1 71 ? -10.559 7.823 11.594 1.00 93.19 71 GLN A N 1
ATOM 559 C CA . GLN A 1 71 ? -11.186 8.939 12.293 1.00 93.19 71 GLN A CA 1
ATOM 560 C C . GLN A 1 71 ? -12.270 8.427 13.239 1.00 93.19 71 GLN A C 1
ATOM 562 O O . GLN A 1 71 ? -12.994 7.489 12.914 1.00 93.19 71 GLN A O 1
ATOM 567 N N . LEU A 1 72 ? -12.397 9.058 14.401 1.00 92.31 72 LEU A N 1
ATOM 568 C CA . LEU A 1 72 ? -13.462 8.811 15.363 1.00 92.31 72 LEU A CA 1
ATOM 569 C C . LEU A 1 72 ? -14.579 9.835 15.162 1.00 92.31 72 LEU A C 1
ATOM 571 O O . LEU A 1 72 ? -14.328 11.038 15.109 1.00 92.31 72 LEU A O 1
ATOM 575 N N . ILE A 1 73 ? -15.821 9.369 15.095 1.00 89.00 73 ILE A N 1
ATOM 576 C CA . ILE A 1 73 ? -17.002 10.217 14.917 1.00 89.00 73 ILE A CA 1
ATOM 577 C C . ILE A 1 73 ? -18.015 9.918 16.019 1.00 89.00 73 ILE A C 1
ATOM 579 O O . ILE A 1 73 ? -18.233 8.763 16.386 1.00 89.00 73 ILE A O 1
ATOM 583 N N . TRP A 1 74 ? -18.653 10.964 16.546 1.00 86.62 74 TRP A N 1
ATOM 584 C CA . TRP A 1 74 ? -19.790 10.838 17.453 1.00 86.62 74 TRP A CA 1
ATOM 585 C C . TRP A 1 74 ? -20.767 12.005 17.294 1.00 86.62 74 TRP A C 1
ATOM 587 O O . TRP A 1 74 ? -20.414 13.185 17.365 1.00 86.62 74 TRP A O 1
ATOM 597 N N . GLY A 1 75 ? -22.045 11.670 17.113 1.00 73.69 75 GLY A N 1
ATOM 598 C CA . GLY A 1 75 ? -23.107 12.660 16.940 1.00 73.69 75 GLY A CA 1
ATOM 599 C C . GLY A 1 75 ? -22.851 13.604 15.758 1.00 73.69 75 GLY A C 1
ATOM 600 O O . GLY A 1 75 ? -22.617 13.155 14.645 1.00 73.69 75 GLY A O 1
ATOM 601 N N . GLN A 1 76 ? -22.934 14.915 16.007 1.00 65.69 76 GLN A N 1
ATOM 602 C CA . GLN A 1 76 ? -22.715 15.975 15.005 1.00 65.69 76 GLN A CA 1
ATOM 603 C C . GLN A 1 76 ? -21.356 16.680 15.164 1.00 65.69 76 GLN A C 1
ATOM 605 O O . GLN A 1 76 ? -21.170 17.781 14.649 1.00 65.69 76 GLN A O 1
ATOM 610 N N . GLN A 1 77 ? -20.432 16.112 15.942 1.00 71.12 77 GLN A N 1
ATOM 611 C CA . GLN A 1 77 ? -19.125 16.734 16.157 1.00 71.12 77 GLN A CA 1
ATOM 612 C C . GLN A 1 77 ? -18.200 16.509 14.958 1.00 71.12 77 GLN A C 1
ATOM 614 O O . GLN A 1 77 ? -18.420 15.611 14.145 1.00 71.12 77 GLN A O 1
ATOM 619 N N . LEU A 1 78 ? -17.182 17.366 14.837 1.00 75.06 78 LEU A N 1
ATOM 620 C CA . LEU A 1 78 ? -16.147 17.193 13.823 1.00 75.06 78 LEU A CA 1
ATOM 621 C C . LEU A 1 78 ? -15.415 15.863 14.064 1.00 75.06 78 LEU A C 1
ATOM 623 O O . LEU A 1 78 ? -15.142 15.552 15.224 1.00 75.06 78 LEU A O 1
ATOM 627 N N . PRO A 1 79 ? -15.088 15.104 13.002 1.00 82.88 79 PRO A N 1
ATOM 628 C CA . PRO A 1 79 ? -14.306 13.884 13.135 1.00 82.88 79 PRO A CA 1
ATOM 629 C C . PRO A 1 79 ? -12.984 14.160 13.846 1.00 82.88 79 PRO A C 1
ATOM 631 O O . PRO A 1 79 ? -12.246 15.074 13.472 1.00 82.88 79 PRO A O 1
ATOM 634 N N . GLU A 1 80 ? -12.677 13.354 14.853 1.00 87.75 80 GLU A N 1
ATOM 635 C CA . GLU A 1 80 ? -11.387 13.390 15.523 1.00 87.75 80 GLU A CA 1
ATOM 636 C C . GLU A 1 80 ? -10.415 12.457 14.812 1.00 87.75 80 GLU A C 1
ATOM 638 O O . GLU A 1 80 ? -10.742 11.313 14.493 1.00 87.75 80 GLU A O 1
ATOM 643 N N . ASN A 1 81 ? -9.214 12.954 14.528 1.00 90.75 81 ASN A N 1
ATOM 644 C CA . ASN A 1 81 ? -8.204 12.171 13.838 1.00 90.75 81 ASN A CA 1
ATOM 645 C C . ASN A 1 81 ? -7.503 11.234 14.829 1.00 90.75 81 ASN A C 1
ATOM 647 O O . ASN A 1 81 ? -6.854 11.707 15.761 1.00 90.75 81 ASN A O 1
ATOM 651 N N . LEU A 1 82 ? -7.637 9.920 14.627 1.00 92.62 82 LEU A N 1
ATOM 652 C CA . LEU A 1 82 ? -6.865 8.937 15.385 1.00 92.62 82 LEU A CA 1
ATOM 653 C C . LEU A 1 82 ? -5.532 8.670 14.684 1.00 92.62 82 LEU A C 1
ATOM 655 O O . LEU A 1 82 ? -4.496 8.623 15.337 1.00 92.62 82 LEU A O 1
ATOM 659 N N . GLY A 1 83 ? -5.540 8.560 13.361 1.00 95.31 83 GLY A N 1
ATOM 660 C CA . GLY A 1 83 ? -4.339 8.474 12.546 1.00 95.31 83 GLY A CA 1
ATOM 661 C C . GLY A 1 83 ? -4.245 7.194 11.743 1.00 95.31 83 GLY A C 1
ATOM 662 O O . GLY A 1 83 ? -5.266 6.666 11.305 1.00 95.31 83 GLY A O 1
ATOM 663 N N . TRP A 1 84 ? -3.030 6.712 11.487 1.00 97.75 84 TRP A N 1
ATOM 664 C CA . TRP A 1 84 ? -2.824 5.618 10.537 1.00 97.75 84 TRP A CA 1
ATOM 665 C C . TRP A 1 84 ? -2.685 4.248 11.183 1.00 97.75 84 TRP A C 1
ATOM 667 O O . TRP A 1 84 ? -2.035 4.078 12.210 1.00 97.75 84 TRP A O 1
ATOM 677 N N . TRP A 1 85 ? -3.229 3.232 10.527 1.00 98.00 85 TRP A N 1
ATOM 678 C CA . TRP A 1 85 ? -3.105 1.845 10.948 1.00 98.00 85 TRP A CA 1
ATOM 679 C C . TRP A 1 85 ? -2.864 0.928 9.749 1.00 98.00 85 TRP A C 1
ATOM 681 O O . TRP A 1 85 ? -3.512 1.054 8.710 1.00 98.00 85 TRP A O 1
ATOM 691 N N . CYS A 1 86 ? -1.942 -0.021 9.897 1.00 96.25 86 CYS A N 1
ATOM 692 C CA . CYS A 1 86 ? -1.722 -1.092 8.932 1.00 96.25 86 CYS A CA 1
ATOM 693 C C . CYS A 1 86 ? -1.528 -2.428 9.663 1.00 96.25 86 CYS A C 1
ATOM 695 O O . CYS A 1 86 ? -0.515 -2.641 10.326 1.00 96.25 86 CYS A O 1
ATOM 697 N N . GLY A 1 87 ? -2.497 -3.336 9.524 1.00 90.12 87 GLY A N 1
ATOM 698 C CA . GLY A 1 87 ? -2.391 -4.731 9.978 1.00 90.12 87 GLY A CA 1
ATOM 699 C C . GLY A 1 87 ? -1.882 -5.707 8.907 1.00 90.12 87 GLY A C 1
ATOM 700 O O . GLY A 1 87 ? -1.735 -6.901 9.176 1.00 90.12 87 GLY A O 1
ATOM 701 N N . SER A 1 88 ? -1.624 -5.214 7.691 1.00 87.19 88 SER A N 1
ATOM 702 C CA . SER A 1 88 ? -1.326 -6.034 6.510 1.00 87.19 88 SER A CA 1
ATOM 703 C C . SER A 1 88 ? 0.136 -6.490 6.460 1.00 87.19 88 SER A C 1
ATOM 705 O O . SER A 1 88 ? 1.039 -5.847 7.008 1.00 87.19 88 SER A O 1
ATOM 707 N N . SER A 1 89 ? 0.395 -7.597 5.767 1.00 80.75 89 SER A N 1
ATOM 708 C CA . SER A 1 89 ? 1.752 -8.060 5.462 1.00 80.75 89 SER A CA 1
ATOM 709 C C . SER A 1 89 ? 2.303 -7.345 4.225 1.00 80.75 89 SER A C 1
ATOM 711 O O . SER A 1 89 ? 1.559 -6.809 3.410 1.00 80.75 89 SER A O 1
ATOM 713 N N . ARG A 1 90 ? 3.629 -7.378 4.045 1.00 72.31 90 ARG A N 1
ATOM 714 C CA . ARG A 1 90 ? 4.348 -6.644 2.984 1.00 72.31 90 ARG A CA 1
ATOM 715 C C . ARG A 1 90 ? 3.866 -6.920 1.552 1.00 72.31 90 ARG A C 1
ATOM 717 O O . ARG A 1 90 ? 4.024 -6.061 0.692 1.00 72.31 90 ARG A O 1
ATOM 724 N N . TYR A 1 91 ? 3.368 -8.124 1.291 1.00 72.69 91 TYR A N 1
ATOM 725 C CA . TYR A 1 91 ? 2.956 -8.567 -0.045 1.00 72.69 91 TYR A CA 1
ATOM 726 C C . TYR A 1 91 ? 1.445 -8.742 -0.168 1.00 72.69 91 TYR A C 1
ATOM 728 O O . TYR A 1 91 ? 0.977 -9.212 -1.201 1.00 72.69 91 TYR A O 1
ATOM 736 N N . ASP A 1 92 ? 0.695 -8.390 0.876 1.00 78.69 92 ASP A N 1
ATOM 737 C CA . ASP A 1 92 ? -0.752 -8.469 0.817 1.00 78.69 92 ASP A CA 1
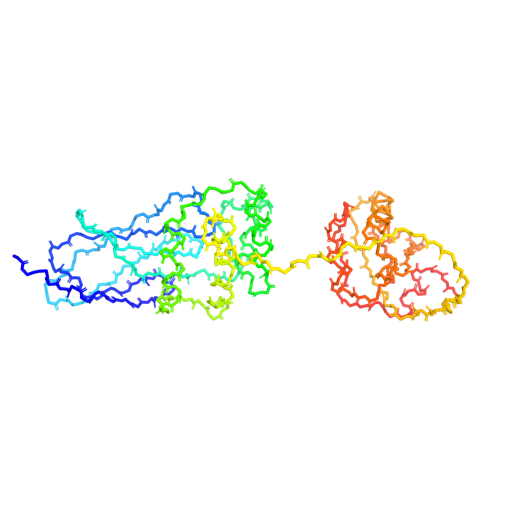ATOM 738 C C . ASP A 1 92 ? -1.237 -7.304 -0.055 1.00 78.69 92 ASP A C 1
ATOM 740 O O . ASP A 1 92 ? -0.931 -6.139 0.216 1.00 78.69 92 ASP A O 1
ATOM 744 N N . LEU A 1 93 ? -2.024 -7.619 -1.083 1.00 78.06 93 LEU A N 1
ATOM 745 C CA . LEU A 1 93 ? -2.746 -6.639 -1.891 1.00 78.06 93 LEU A CA 1
ATOM 746 C C . LEU A 1 93 ? -4.262 -6.763 -1.665 1.00 78.06 93 LEU A C 1
ATOM 748 O O . LEU A 1 93 ? -4.741 -7.838 -1.288 1.00 78.06 93 LEU A O 1
ATOM 752 N N . PRO A 1 94 ? -5.040 -5.676 -1.830 1.00 86.00 94 PRO A N 1
ATOM 753 C CA . PRO A 1 94 ? -6.497 -5.759 -1.804 1.00 86.00 94 PRO A CA 1
ATOM 754 C C . PRO A 1 94 ? -7.024 -6.649 -2.936 1.00 86.00 94 PRO A C 1
ATOM 756 O O . PRO A 1 94 ? -6.532 -6.568 -4.050 1.00 86.00 94 PRO A O 1
ATOM 759 N N . GLN A 1 95 ? -8.098 -7.409 -2.705 1.00 78.06 95 GLN A N 1
ATOM 760 C CA . GLN A 1 95 ? -8.723 -8.242 -3.753 1.00 78.06 95 GLN A CA 1
ATOM 761 C C . GLN A 1 95 ? -9.121 -7.448 -5.007 1.00 78.06 95 GLN A C 1
ATOM 763 O O . GLN A 1 95 ? -9.133 -7.982 -6.105 1.00 78.06 95 GLN A O 1
ATOM 768 N N . ALA A 1 96 ? -9.407 -6.151 -4.865 1.00 75.38 96 ALA A N 1
ATOM 769 C CA . ALA A 1 96 ? -9.714 -5.272 -5.992 1.00 75.38 96 ALA A CA 1
ATOM 770 C C . ALA A 1 96 ? -8.533 -5.053 -6.965 1.00 75.38 96 ALA A C 1
ATOM 772 O O . ALA A 1 96 ? -8.727 -4.414 -7.994 1.00 75.38 96 ALA A O 1
ATOM 773 N N . THR A 1 97 ? -7.325 -5.538 -6.651 1.00 72.06 97 THR A N 1
ATOM 774 C CA . THR A 1 97 ? -6.185 -5.562 -7.580 1.00 72.06 97 THR A CA 1
ATOM 775 C C . THR A 1 97 ? -6.110 -6.853 -8.392 1.00 72.06 97 THR A C 1
ATOM 777 O O . THR A 1 97 ? -5.272 -6.948 -9.283 1.00 72.06 97 THR A O 1
ATOM 780 N N . GLU A 1 98 ? -6.920 -7.871 -8.079 1.00 71.94 98 GLU A N 1
ATOM 781 C CA . GLU A 1 98 ? -6.938 -9.121 -8.839 1.00 71.94 98 GLU A CA 1
ATOM 782 C C . GLU A 1 98 ? -7.312 -8.811 -10.295 1.00 71.94 98 GLU A C 1
ATOM 784 O O . GLU A 1 98 ? -8.367 -8.243 -10.566 1.00 71.94 98 GLU A O 1
ATOM 789 N N . GLU A 1 99 ? -6.414 -9.149 -11.225 1.00 68.81 99 GLU A N 1
ATOM 790 C CA . GLU A 1 99 ? -6.554 -8.900 -12.672 1.00 68.81 99 GLU A CA 1
ATOM 791 C C . GLU A 1 99 ? -6.507 -7.416 -13.106 1.00 68.81 99 GLU A C 1
ATOM 793 O O . GLU A 1 99 ? -6.658 -7.118 -14.292 1.00 68.81 99 GLU A O 1
ATOM 798 N N . ASP A 1 100 ? -6.220 -6.484 -12.190 1.00 75.12 100 ASP A N 1
ATOM 799 C CA . ASP A 1 100 ? -6.015 -5.059 -12.478 1.00 75.12 100 ASP A CA 1
ATOM 800 C C . ASP A 1 100 ? -4.543 -4.680 -12.251 1.00 75.12 100 ASP A C 1
ATOM 802 O O . ASP A 1 100 ? -4.162 -4.128 -11.216 1.00 75.12 100 ASP A O 1
ATOM 806 N N . GLU A 1 101 ? -3.706 -4.973 -13.254 1.00 71.88 101 GLU A N 1
ATOM 807 C CA . GLU A 1 101 ? -2.254 -4.718 -13.223 1.00 71.88 101 GLU A CA 1
ATOM 808 C C . GLU A 1 101 ? -1.920 -3.238 -12.951 1.00 71.88 101 GLU A C 1
ATOM 810 O O . GLU A 1 101 ? -0.880 -2.909 -12.372 1.00 71.88 101 GLU A O 1
ATOM 815 N N . VAL A 1 102 ? -2.801 -2.317 -13.355 1.00 74.25 102 VAL A N 1
ATOM 816 C CA . VAL A 1 102 ? -2.601 -0.880 -13.144 1.00 74.25 102 VAL A CA 1
ATOM 817 C C . VAL A 1 102 ? -2.821 -0.525 -11.673 1.00 74.25 102 VAL A C 1
ATOM 819 O O . VAL A 1 102 ? -2.025 0.220 -11.089 1.00 74.25 102 VAL A O 1
ATOM 822 N N . ARG A 1 103 ? -3.872 -1.074 -11.055 1.00 84.50 103 ARG A N 1
ATOM 823 C CA . ARG A 1 103 ? -4.166 -0.879 -9.630 1.00 84.50 103 ARG A CA 1
ATOM 824 C C . ARG A 1 103 ? -3.180 -1.612 -8.730 1.00 84.50 103 ARG A C 1
ATOM 826 O O . ARG A 1 103 ? -2.753 -1.048 -7.725 1.00 84.50 103 ARG A O 1
ATOM 833 N N . GLU A 1 104 ? -2.731 -2.793 -9.134 1.00 78.75 104 GLU A N 1
ATOM 834 C CA . GLU A 1 104 ? -1.621 -3.503 -8.497 1.00 78.75 104 GLU A CA 1
ATOM 835 C C . GLU A 1 104 ? -0.343 -2.646 -8.478 1.00 78.75 104 GLU A C 1
ATOM 837 O O . GLU A 1 104 ? 0.251 -2.432 -7.416 1.00 78.75 104 GLU A O 1
ATOM 842 N N . ASN A 1 105 ? 0.041 -2.071 -9.623 1.00 80.19 105 ASN A N 1
ATOM 843 C CA . ASN A 1 105 ? 1.195 -1.177 -9.704 1.00 80.19 105 ASN A CA 1
ATOM 844 C C . ASN A 1 105 ? 1.043 0.048 -8.785 1.00 80.19 105 ASN A C 1
ATOM 846 O O . ASN A 1 105 ? 1.977 0.395 -8.061 1.00 80.19 105 ASN A O 1
ATOM 850 N N . TYR A 1 106 ? -0.137 0.673 -8.746 1.00 88.62 106 TYR A N 1
ATOM 851 C CA . TYR A 1 106 ? -0.425 1.753 -7.798 1.00 88.62 106 TYR A CA 1
ATOM 852 C C . TYR A 1 106 ? -0.198 1.325 -6.343 1.00 88.62 106 TYR A C 1
ATOM 854 O O . TYR A 1 106 ? 0.534 2.006 -5.617 1.00 88.62 106 TYR A O 1
ATOM 862 N N . CYS A 1 107 ? -0.731 0.176 -5.922 1.00 84.44 107 CYS A N 1
ATOM 863 C CA . CYS A 1 107 ? -0.499 -0.334 -4.574 1.00 84.44 107 CYS A CA 1
ATOM 864 C C . CYS A 1 107 ? 0.997 -0.545 -4.294 1.00 84.44 107 CYS A C 1
ATOM 866 O O . CYS A 1 107 ? 1.474 -0.157 -3.226 1.00 84.44 107 CYS A O 1
ATOM 868 N N . TYR A 1 108 ? 1.772 -1.065 -5.252 1.00 82.62 108 TYR A N 1
ATOM 869 C CA . TYR A 1 108 ? 3.220 -1.217 -5.086 1.00 82.62 108 TYR A CA 1
ATOM 870 C C . TYR A 1 108 ? 3.963 0.113 -4.941 1.00 82.62 108 TYR A C 1
ATOM 872 O O . TYR A 1 108 ? 4.883 0.191 -4.123 1.00 82.62 108 TYR A O 1
ATOM 880 N N . THR A 1 109 ? 3.540 1.179 -5.629 1.00 83.38 109 THR A N 1
ATOM 881 C CA . THR A 1 109 ? 4.135 2.514 -5.423 1.00 83.38 109 THR A CA 1
ATOM 882 C C . THR A 1 109 ? 3.908 3.046 -4.002 1.00 83.38 109 THR A C 1
ATOM 884 O O . THR A 1 109 ? 4.760 3.750 -3.453 1.00 83.38 109 THR A O 1
ATOM 887 N N . ILE A 1 110 ? 2.810 2.659 -3.343 1.00 89.31 110 ILE A N 1
ATOM 888 C CA . ILE A 1 110 ? 2.529 3.015 -1.943 1.00 89.31 110 ILE A CA 1
ATOM 889 C C . ILE A 1 110 ? 3.300 2.118 -0.971 1.00 89.31 110 ILE A C 1
ATOM 891 O O . ILE A 1 110 ? 3.934 2.626 -0.047 1.00 89.31 110 ILE A O 1
ATOM 895 N N . LEU A 1 111 ? 3.289 0.802 -1.185 1.00 82.94 111 LEU A N 1
ATOM 896 C CA . LEU A 1 111 ? 3.901 -0.185 -0.287 1.00 82.94 111 LEU A CA 1
ATOM 897 C C . LEU A 1 111 ? 5.436 -0.213 -0.372 1.00 82.94 111 LEU A C 1
ATOM 899 O O . LEU A 1 111 ? 6.113 -0.614 0.575 1.00 82.94 111 LEU A O 1
ATOM 903 N N . GLY A 1 112 ? 6.006 0.194 -1.506 1.00 79.06 112 GLY A N 1
ATOM 904 C CA . GLY A 1 112 ? 7.444 0.190 -1.730 1.00 79.06 112 GLY A CA 1
ATOM 905 C C . GLY A 1 112 ? 8.146 1.379 -1.073 1.00 79.06 112 GLY A C 1
ATOM 906 O O . GLY A 1 112 ? 7.977 2.521 -1.494 1.00 79.06 112 GLY A O 1
ATOM 907 N N . ASN A 1 113 ? 9.000 1.120 -0.078 1.00 76.06 113 ASN A N 1
ATOM 908 C CA . ASN A 1 113 ? 9.767 2.182 0.596 1.00 76.06 113 ASN A CA 1
ATOM 909 C C . ASN A 1 113 ? 10.794 2.876 -0.321 1.00 76.06 113 ASN A C 1
ATOM 911 O O . ASN A 1 113 ? 11.219 3.990 -0.027 1.00 76.06 113 ASN A O 1
ATOM 915 N N . SER A 1 114 ? 11.222 2.214 -1.402 1.00 75.75 114 SER A N 1
ATOM 916 C CA . SER A 1 114 ? 12.180 2.744 -2.385 1.00 75.75 114 SER A CA 1
ATOM 917 C C . SER A 1 114 ? 11.529 3.370 -3.617 1.00 75.75 114 SER A C 1
ATOM 919 O O . SER A 1 114 ? 12.245 3.872 -4.483 1.00 75.75 114 SER A O 1
ATOM 921 N N . GLU A 1 115 ? 10.205 3.281 -3.728 1.00 72.62 115 GLU A N 1
ATOM 922 C CA . GLU A 1 115 ? 9.458 3.883 -4.828 1.00 72.62 115 GLU A CA 1
ATOM 923 C C . GLU A 1 115 ? 9.409 5.395 -4.640 1.00 72.62 115 GLU A C 1
ATOM 925 O O . GLU A 1 115 ? 9.296 5.889 -3.517 1.00 72.62 115 GLU A O 1
ATOM 930 N N . SER A 1 116 ? 9.520 6.142 -5.735 1.00 84.12 116 SER A N 1
ATOM 931 C CA . SER A 1 116 ? 9.525 7.599 -5.667 1.00 84.12 116 SER A CA 1
ATOM 932 C C . SER A 1 116 ? 8.105 8.168 -5.690 1.00 84.12 116 SER A C 1
ATOM 934 O O . SER A 1 116 ? 7.160 7.539 -6.179 1.00 84.12 116 SER A O 1
ATOM 936 N N . LYS A 1 117 ? 7.945 9.402 -5.208 1.00 90.81 117 LYS A N 1
ATOM 937 C CA . LYS A 1 117 ? 6.676 10.137 -5.312 1.00 90.81 117 LYS A CA 1
ATOM 938 C C . LYS A 1 117 ? 6.233 10.339 -6.766 1.00 90.81 117 LYS A C 1
ATOM 940 O O . LYS A 1 117 ? 5.040 10.322 -7.045 1.00 90.81 117 LYS A O 1
ATOM 945 N N . GLU A 1 118 ? 7.168 10.448 -7.711 1.00 90.62 118 GLU A N 1
ATOM 946 C CA . GLU A 1 118 ? 6.867 10.547 -9.145 1.00 90.62 118 GLU A CA 1
ATOM 947 C C . GLU A 1 118 ? 6.253 9.252 -9.692 1.00 90.62 118 GLU A C 1
ATOM 949 O O . GLU A 1 118 ? 5.342 9.321 -10.518 1.00 90.62 118 GLU A O 1
ATOM 954 N N . ALA A 1 119 ? 6.702 8.084 -9.216 1.00 78.19 119 ALA A N 1
ATOM 955 C CA . ALA A 1 119 ? 6.105 6.799 -9.578 1.00 78.19 119 ALA A CA 1
ATOM 956 C C . ALA A 1 119 ? 4.660 6.694 -9.064 1.00 78.19 119 ALA A C 1
ATOM 958 O O . ALA A 1 119 ? 3.767 6.319 -9.826 1.00 78.19 119 ALA A O 1
ATOM 959 N N . LEU A 1 120 ? 4.412 7.118 -7.818 1.00 89.50 120 LEU A N 1
ATOM 960 C CA . LEU A 1 120 ? 3.060 7.201 -7.257 1.00 89.50 120 LEU A CA 1
ATOM 961 C C . LEU A 1 120 ? 2.165 8.145 -8.072 1.00 89.50 120 LEU A C 1
ATOM 963 O O . LEU A 1 120 ? 1.061 7.767 -8.456 1.00 89.50 120 LEU A O 1
ATOM 967 N N . ILE A 1 121 ? 2.642 9.350 -8.393 1.00 91.12 121 ILE A N 1
ATOM 968 C CA . ILE A 1 121 ? 1.892 10.321 -9.208 1.00 91.12 121 ILE A CA 1
ATOM 969 C C . ILE A 1 121 ? 1.570 9.743 -10.592 1.00 91.12 121 ILE A C 1
ATOM 971 O O . ILE A 1 121 ? 0.457 9.916 -11.089 1.00 91.12 121 ILE A O 1
ATOM 975 N N . ALA A 1 122 ? 2.519 9.045 -11.223 1.00 84.81 122 ALA A N 1
ATOM 976 C CA . ALA A 1 122 ? 2.292 8.396 -12.511 1.00 84.81 122 ALA A CA 1
ATOM 977 C C . ALA A 1 122 ? 1.200 7.317 -12.421 1.00 84.81 122 ALA A C 1
ATOM 979 O O . ALA A 1 122 ? 0.310 7.291 -13.271 1.00 84.81 122 ALA A O 1
ATOM 980 N N . ALA A 1 123 ? 1.220 6.489 -11.373 1.00 82.75 123 ALA A N 1
ATOM 981 C CA . ALA A 1 123 ? 0.203 5.466 -11.147 1.00 82.75 123 ALA A CA 1
ATOM 982 C C . ALA A 1 123 ? -1.186 6.076 -10.871 1.00 82.75 123 ALA A C 1
ATOM 984 O O . ALA A 1 123 ? -2.176 5.645 -11.460 1.00 82.75 123 ALA A O 1
ATOM 985 N N . VAL A 1 124 ? -1.257 7.141 -10.063 1.00 87.56 124 VAL A N 1
ATOM 986 C CA . VAL A 1 124 ? -2.501 7.893 -9.810 1.00 87.56 124 VAL A CA 1
ATOM 987 C C . VAL A 1 124 ? -3.082 8.468 -11.104 1.00 87.56 124 VAL A C 1
ATOM 989 O O . VAL A 1 124 ? -4.285 8.359 -11.336 1.00 87.56 124 VAL A O 1
ATOM 992 N N . ARG A 1 125 ? -2.239 9.032 -11.981 1.00 87.56 125 ARG A N 1
ATOM 993 C CA . ARG A 1 125 ? -2.670 9.537 -13.297 1.00 87.56 125 ARG A CA 1
ATOM 994 C C . ARG A 1 125 ? -3.199 8.428 -14.196 1.00 87.56 125 ARG A C 1
ATOM 996 O O . ARG A 1 125 ? -4.189 8.639 -14.885 1.00 87.56 125 ARG A O 1
ATOM 1003 N N . GLN A 1 126 ? -2.539 7.272 -14.205 1.00 83.94 126 GLN A N 1
ATOM 1004 C CA . GLN A 1 126 ? -2.931 6.147 -15.052 1.00 83.94 126 GLN A CA 1
ATOM 1005 C C . GLN A 1 126 ? -4.297 5.577 -14.652 1.00 83.94 126 GLN A C 1
ATOM 1007 O O . GLN A 1 126 ? -5.087 5.226 -15.524 1.00 83.94 126 GLN A O 1
ATOM 1012 N N . LEU A 1 127 ? -4.586 5.529 -13.349 1.00 81.00 127 LEU A N 1
ATOM 1013 C CA . LEU A 1 127 ? -5.875 5.080 -12.816 1.00 81.00 127 LEU A CA 1
ATOM 1014 C C . LEU A 1 127 ? -6.958 6.159 -12.815 1.00 81.00 127 LEU A C 1
ATOM 1016 O O . LEU A 1 127 ? -8.123 5.834 -12.604 1.00 81.00 127 LEU A O 1
ATOM 1020 N N . ASN A 1 128 ? -6.587 7.424 -13.031 1.00 83.00 128 ASN A N 1
ATOM 1021 C CA . ASN A 1 128 ? -7.489 8.567 -12.924 1.00 83.00 128 ASN A CA 1
ATOM 1022 C C . ASN A 1 128 ? -8.263 8.572 -11.586 1.00 83.00 128 ASN A C 1
ATOM 1024 O O . ASN A 1 128 ? -9.485 8.719 -11.563 1.00 83.00 128 ASN A O 1
ATOM 1028 N N . LEU A 1 129 ? -7.545 8.349 -10.478 1.00 80.56 129 LEU A N 1
ATOM 1029 C CA . LEU A 1 129 ? -8.140 8.262 -9.141 1.00 80.56 129 LEU A CA 1
ATOM 1030 C C . LEU A 1 129 ? -8.608 9.633 -8.655 1.00 80.56 129 LEU A C 1
ATOM 1032 O O . LEU A 1 129 ? -7.857 10.609 -8.708 1.00 80.56 129 LEU A O 1
ATOM 1036 N N . ASP A 1 130 ? -9.822 9.668 -8.114 1.00 77.75 130 ASP A N 1
ATOM 1037 C CA . ASP A 1 130 ? -10.381 10.836 -7.443 1.00 77.75 130 ASP A CA 1
ATOM 1038 C C . ASP A 1 130 ? -10.045 10.777 -5.948 1.00 77.75 130 ASP A C 1
ATOM 1040 O O . ASP A 1 130 ? -10.531 9.911 -5.218 1.00 77.75 130 ASP A O 1
ATOM 1044 N N . PHE A 1 131 ? -9.156 11.663 -5.504 1.00 85.31 131 PHE A N 1
ATOM 1045 C CA . PHE A 1 131 ? -8.738 11.742 -4.108 1.00 85.31 131 PHE A CA 1
ATOM 1046 C C . PHE A 1 131 ? -9.522 12.819 -3.372 1.00 85.31 131 PHE A C 1
ATOM 1048 O O . PHE A 1 131 ? -9.536 13.983 -3.776 1.00 85.31 131 PHE A O 1
ATOM 1055 N N . ASP A 1 132 ? -10.040 12.472 -2.194 1.00 84.19 132 ASP A N 1
ATOM 1056 C CA . ASP A 1 132 ? -10.465 13.483 -1.234 1.00 84.19 132 ASP A CA 1
ATOM 1057 C C . ASP A 1 132 ? -9.229 14.205 -0.669 1.00 84.19 132 ASP A C 1
ATOM 1059 O O . ASP A 1 132 ? -8.521 13.707 0.213 1.00 84.19 132 ASP A O 1
ATOM 1063 N N . ILE A 1 133 ? -8.968 15.405 -1.195 1.00 87.69 133 ILE A N 1
ATOM 1064 C CA . ILE A 1 133 ? -7.838 16.257 -0.802 1.00 87.69 133 ILE A CA 1
ATOM 1065 C C . ILE A 1 133 ? -7.864 16.559 0.703 1.00 87.69 133 ILE A C 1
ATOM 1067 O O . ILE A 1 133 ? -6.807 16.588 1.334 1.00 87.69 133 ILE A O 1
ATOM 1071 N N . LYS A 1 134 ? -9.045 16.749 1.307 1.00 86.81 134 LYS A N 1
ATOM 1072 C CA . LYS A 1 134 ? -9.151 17.043 2.745 1.00 86.81 134 LYS A CA 1
ATOM 1073 C C . LYS A 1 134 ? -8.779 15.821 3.572 1.00 86.81 134 LYS A C 1
ATOM 1075 O O . LYS A 1 134 ? -8.076 15.955 4.574 1.00 86.81 134 LYS A O 1
ATOM 1080 N N . GLN A 1 135 ? -9.214 14.640 3.138 1.00 86.94 135 GLN A N 1
ATOM 1081 C CA . GLN A 1 135 ? -8.853 13.381 3.785 1.00 86.94 135 GLN A CA 1
ATOM 1082 C C . GLN A 1 135 ? -7.346 13.117 3.684 1.00 86.94 135 GLN A C 1
ATOM 1084 O O . GLN A 1 135 ? -6.717 12.754 4.679 1.00 86.94 135 GLN A O 1
ATOM 1089 N N . LEU A 1 136 ? -6.749 13.370 2.514 1.00 92.75 136 LEU A N 1
ATOM 1090 C CA . LEU A 1 136 ? -5.306 13.251 2.301 1.00 92.75 136 LEU A CA 1
ATOM 1091 C C . LEU A 1 136 ? -4.515 14.220 3.193 1.00 92.75 136 LEU A C 1
ATOM 1093 O O . LEU A 1 136 ? -3.555 13.806 3.841 1.00 92.75 136 LEU A O 1
ATOM 1097 N N . GLN A 1 137 ? -4.936 15.486 3.277 1.00 93.25 137 GLN A N 1
ATOM 1098 C CA . GLN A 1 137 ? -4.325 16.491 4.155 1.00 93.25 137 GLN A CA 1
ATOM 1099 C C . GLN A 1 137 ? -4.385 16.076 5.629 1.00 93.25 137 GLN A C 1
ATOM 1101 O O . GLN A 1 137 ? -3.364 16.111 6.315 1.00 93.25 137 GLN A O 1
ATOM 1106 N N . ALA A 1 138 ? -5.553 15.630 6.104 1.00 89.69 138 ALA A N 1
ATOM 1107 C CA . ALA A 1 138 ? -5.715 15.139 7.471 1.00 89.69 138 ALA A CA 1
ATOM 1108 C C . ALA A 1 138 ? -4.792 13.941 7.757 1.00 89.69 138 ALA A C 1
ATOM 1110 O O . ALA A 1 138 ? -4.146 13.893 8.806 1.00 89.69 138 ALA A O 1
ATOM 1111 N N . GLY A 1 139 ? -4.677 13.018 6.799 1.00 93.06 139 GLY A N 1
ATOM 1112 C CA . GLY A 1 139 ? -3.759 11.889 6.880 1.00 93.06 139 GLY A CA 1
ATOM 1113 C C . GLY A 1 139 ? -2.291 12.313 6.956 1.00 93.06 139 GLY A C 1
ATOM 1114 O O . GLY A 1 139 ? -1.555 11.813 7.805 1.00 93.06 139 GLY A O 1
ATOM 1115 N N . ILE A 1 140 ? -1.857 13.264 6.128 1.00 95.06 140 ILE A N 1
ATOM 1116 C CA . ILE A 1 140 ? -0.481 13.787 6.158 1.00 95.06 140 ILE A CA 1
ATOM 1117 C C . ILE A 1 140 ? -0.165 14.406 7.522 1.00 95.06 140 ILE A C 1
ATOM 1119 O O . ILE A 1 140 ? 0.846 14.046 8.125 1.00 95.06 140 ILE A O 1
ATOM 1123 N N . SER A 1 141 ? -1.046 15.260 8.054 1.00 93.56 141 SER A N 1
ATOM 1124 C CA . SER A 1 141 ? -0.841 15.881 9.370 1.00 93.56 141 SER A CA 1
ATOM 1125 C C . SER A 1 141 ? -0.732 14.857 10.504 1.00 93.56 141 SER A C 1
ATOM 1127 O O . SER A 1 141 ? 0.018 15.067 11.455 1.00 93.56 141 SER A O 1
ATOM 1129 N N . SER A 1 142 ? -1.443 13.730 10.402 1.00 92.19 142 SER A N 1
ATOM 1130 C CA . SER A 1 142 ? -1.352 12.635 11.373 1.00 92.19 142 SER A CA 1
ATOM 1131 C C . SER A 1 142 ? -0.015 11.879 11.315 1.00 92.19 142 SER A C 1
ATOM 1133 O O . SER A 1 142 ? 0.552 11.521 12.349 1.00 92.19 142 SER A O 1
ATOM 1135 N N . LEU A 1 143 ? 0.544 11.671 10.117 1.00 93.56 143 LEU A N 1
ATOM 1136 C CA . LEU A 1 143 ? 1.887 11.094 9.982 1.00 93.56 143 LEU A CA 1
ATOM 1137 C C . LEU A 1 143 ? 2.957 12.023 10.562 1.00 93.56 143 LEU A C 1
ATOM 1139 O O . LEU A 1 143 ? 3.855 11.556 11.258 1.00 93.56 143 LEU A O 1
ATOM 1143 N N . GLU A 1 144 ? 2.843 13.333 10.329 1.00 94.19 144 GLU A N 1
ATOM 1144 C CA . GLU A 1 144 ? 3.765 14.334 10.885 1.00 94.19 144 GLU A CA 1
ATOM 1145 C C . GLU A 1 144 ? 3.736 14.364 12.420 1.00 94.19 144 GLU A C 1
ATOM 1147 O O . GLU A 1 144 ? 4.776 14.505 13.067 1.00 94.19 144 GLU A O 1
ATOM 1152 N N . SER A 1 145 ? 2.558 14.171 13.020 1.00 91.44 145 SER A N 1
ATOM 1153 C CA . SER A 1 145 ? 2.387 14.083 14.474 1.00 91.44 145 SER A CA 1
ATOM 1154 C C . SER A 1 145 ? 2.723 12.703 15.059 1.00 91.44 145 SER A C 1
ATOM 1156 O O . SER A 1 145 ? 2.561 12.501 16.262 1.00 91.44 145 SER A O 1
ATOM 1158 N N . HIS A 1 146 ? 3.234 11.774 14.240 1.00 89.62 146 HIS A N 1
ATOM 1159 C CA . HIS A 1 146 ? 3.604 10.406 14.622 1.00 89.62 146 HIS A CA 1
ATOM 1160 C C . HIS A 1 146 ? 2.436 9.578 15.186 1.00 89.62 146 HIS A C 1
ATOM 1162 O O . HIS A 1 146 ? 2.619 8.693 16.023 1.00 89.62 146 HIS A O 1
ATOM 1168 N N . GLN A 1 147 ? 1.220 9.851 14.719 1.00 90.69 147 GLN A N 1
ATOM 1169 C CA . GLN A 1 147 ? 0.017 9.120 15.102 1.00 90.69 147 GLN A CA 1
ATOM 1170 C C . GLN A 1 147 ? -0.217 7.948 14.146 1.00 90.69 147 GLN A C 1
ATOM 1172 O O . GLN A 1 147 ? -1.049 8.007 13.240 1.00 90.69 147 GLN A O 1
ATOM 1177 N N . TYR A 1 148 ? 0.542 6.867 14.326 1.00 96.00 148 TYR A N 1
ATOM 1178 C CA . TYR A 1 148 ? 0.387 5.676 13.497 1.00 96.00 148 TYR A CA 1
ATOM 1179 C C . TYR A 1 148 ? 0.764 4.368 14.201 1.00 96.00 148 TYR A C 1
ATOM 1181 O O . TYR A 1 148 ? 1.593 4.328 15.108 1.00 96.00 148 TYR A O 1
ATOM 1189 N N . TYR A 1 149 ? 0.182 3.271 13.718 1.00 96.56 149 TYR A N 1
ATOM 1190 C CA . TYR A 1 149 ? 0.600 1.900 13.985 1.00 96.56 149 TYR A CA 1
ATOM 1191 C C . TYR A 1 149 ? 0.969 1.232 12.659 1.00 96.56 149 TYR A C 1
ATOM 1193 O O . TYR A 1 149 ? 0.085 0.857 11.883 1.00 96.56 149 TYR A O 1
ATOM 1201 N N . PHE A 1 150 ? 2.271 1.090 12.400 1.00 96.06 150 PHE A N 1
ATOM 1202 C CA . PHE A 1 150 ? 2.800 0.446 11.198 1.00 96.06 150 PHE A CA 1
ATOM 1203 C C . PHE A 1 150 ? 3.674 -0.767 11.538 1.00 96.06 150 PHE A C 1
ATOM 1205 O O . PHE A 1 150 ? 4.407 -0.731 12.530 1.00 96.06 150 PHE A O 1
ATOM 1212 N N . PRO A 1 151 ? 3.637 -1.831 10.715 1.00 91.00 151 PRO A N 1
ATOM 1213 C CA . PRO A 1 151 ? 4.602 -2.918 10.796 1.00 91.00 151 PRO A CA 1
ATOM 1214 C C . PRO A 1 151 ? 6.021 -2.428 10.478 1.00 91.00 151 PRO A C 1
ATOM 1216 O O . PRO A 1 151 ? 6.195 -1.484 9.714 1.00 91.00 151 PRO A O 1
ATOM 1219 N N . GLU A 1 152 ? 7.041 -3.144 10.959 1.00 90.44 152 GLU A N 1
ATOM 1220 C CA . GLU A 1 152 ? 8.462 -2.780 10.779 1.00 90.44 152 GLU A CA 1
ATOM 1221 C C . GLU A 1 152 ? 8.894 -2.596 9.315 1.00 90.44 152 GLU A C 1
ATOM 1223 O O . GLU A 1 152 ? 9.867 -1.903 9.029 1.00 90.44 152 GLU A O 1
ATOM 1228 N N . TRP A 1 153 ? 8.196 -3.238 8.376 1.00 88.12 153 TRP A N 1
ATOM 1229 C CA . TRP A 1 153 ? 8.524 -3.157 6.958 1.00 88.12 153 TRP A CA 1
ATOM 1230 C C . TRP A 1 153 ? 8.002 -1.883 6.284 1.00 88.12 153 TRP A C 1
ATOM 1232 O O . TRP A 1 153 ? 8.511 -1.554 5.214 1.00 88.12 153 TRP A O 1
ATOM 1242 N N . LEU A 1 154 ? 7.007 -1.194 6.853 1.00 89.75 154 LEU A N 1
ATOM 1243 C CA . LEU A 1 154 ? 6.380 -0.013 6.257 1.00 89.75 154 LEU A CA 1
ATOM 1244 C C . LEU A 1 154 ? 7.007 1.254 6.842 1.00 89.75 154 LEU A C 1
ATOM 1246 O O . LEU A 1 154 ? 6.782 1.594 8.002 1.00 89.75 154 LEU A O 1
ATOM 1250 N N . ASP A 1 155 ? 7.792 1.961 6.030 1.00 93.62 155 ASP A N 1
ATOM 1251 C CA . ASP A 1 155 ? 8.491 3.160 6.484 1.00 93.62 155 ASP A CA 1
ATOM 1252 C C . ASP A 1 155 ? 7.583 4.398 6.428 1.00 93.62 155 ASP A C 1
ATOM 1254 O O . ASP A 1 155 ? 7.172 4.850 5.355 1.00 93.62 155 ASP A O 1
ATOM 1258 N N . ALA A 1 156 ? 7.289 4.972 7.598 1.00 94.06 156 ALA A N 1
ATOM 1259 C CA . ALA A 1 156 ? 6.412 6.136 7.720 1.00 94.06 156 ALA A CA 1
ATOM 1260 C C . ALA A 1 156 ? 6.967 7.381 7.006 1.00 94.06 156 ALA A C 1
ATOM 1262 O O . ALA A 1 156 ? 6.191 8.159 6.456 1.00 94.06 156 ALA A O 1
ATOM 1263 N N . HIS A 1 157 ? 8.293 7.562 6.982 1.00 93.94 157 HIS A N 1
ATOM 1264 C CA . HIS A 1 157 ? 8.931 8.723 6.352 1.00 93.94 157 HIS A CA 1
ATOM 1265 C C . HIS A 1 157 ? 8.810 8.672 4.826 1.00 93.94 157 HIS A C 1
ATOM 1267 O O . HIS A 1 157 ? 8.419 9.660 4.207 1.00 93.94 157 HIS A O 1
ATOM 1273 N N . SER A 1 158 ? 9.089 7.514 4.227 1.00 91.25 158 SER A N 1
ATOM 1274 C CA . SER A 1 158 ? 8.902 7.253 2.799 1.00 91.25 158 SER A CA 1
ATOM 1275 C C . SER A 1 158 ? 7.439 7.422 2.395 1.00 91.25 158 SER A C 1
ATOM 1277 O O . SER A 1 158 ? 7.142 8.091 1.404 1.00 91.25 158 SER A O 1
ATOM 1279 N N . LEU A 1 159 ? 6.500 6.880 3.181 1.00 95.88 159 LEU A N 1
ATOM 1280 C CA . LEU A 1 159 ? 5.074 7.073 2.925 1.00 95.88 159 LEU A CA 1
ATOM 1281 C C . LEU A 1 159 ? 4.687 8.558 2.988 1.00 95.88 159 LEU A C 1
ATOM 1283 O O . LEU A 1 159 ? 4.013 9.050 2.086 1.00 95.88 159 LEU A O 1
ATOM 1287 N N . LEU A 1 160 ? 5.152 9.283 4.007 1.00 97.06 160 LEU A N 1
ATOM 1288 C CA . LEU A 1 160 ? 4.895 10.712 4.171 1.00 97.06 160 LEU A CA 1
ATOM 1289 C C . LEU A 1 160 ? 5.418 11.542 2.988 1.00 97.06 160 LEU A C 1
ATOM 1291 O O . LEU A 1 160 ? 4.677 12.380 2.474 1.00 97.06 160 LEU A O 1
ATOM 1295 N N . ASP A 1 161 ? 6.653 11.311 2.530 1.00 95.44 161 ASP A N 1
ATOM 1296 C CA . ASP A 1 161 ? 7.227 12.031 1.379 1.00 95.44 161 ASP A CA 1
ATOM 1297 C C . ASP A 1 161 ? 6.413 11.791 0.098 1.00 95.44 161 ASP A C 1
ATOM 1299 O O . ASP A 1 161 ? 6.088 12.730 -0.636 1.00 95.44 161 ASP A O 1
ATOM 1303 N N . LYS A 1 162 ? 5.985 10.542 -0.122 1.00 96.31 162 LYS A N 1
ATOM 1304 C CA . LYS A 1 162 ? 5.112 10.178 -1.243 1.00 96.31 162 LYS A CA 1
ATOM 1305 C C . LYS A 1 162 ? 3.757 10.878 -1.180 1.00 96.31 162 LYS A C 1
ATOM 1307 O O . LYS A 1 162 ? 3.321 11.436 -2.187 1.00 96.31 162 LYS A O 1
ATOM 1312 N N . LEU A 1 163 ? 3.104 10.892 -0.016 1.00 96.69 163 LEU A N 1
ATOM 1313 C CA . LEU A 1 163 ? 1.800 11.541 0.152 1.00 96.69 163 LEU A CA 1
ATOM 1314 C C . LEU A 1 163 ? 1.880 13.065 0.018 1.00 96.69 163 LEU A C 1
ATOM 1316 O O . LEU A 1 163 ? 0.987 13.657 -0.582 1.00 96.69 163 LEU A O 1
ATOM 1320 N N . LYS A 1 164 ? 2.956 13.699 0.498 1.00 96.12 164 LYS A N 1
ATOM 1321 C CA . LYS A 1 164 ? 3.198 15.135 0.282 1.00 96.12 164 LYS A CA 1
ATOM 1322 C C . LYS A 1 164 ? 3.374 15.465 -1.195 1.00 96.12 164 LYS A C 1
ATOM 1324 O O . LYS A 1 164 ? 2.689 16.345 -1.700 1.00 96.12 164 LYS A O 1
ATOM 1329 N N . GLY A 1 165 ? 4.213 14.706 -1.902 1.00 94.69 165 GLY A N 1
ATOM 1330 C CA . GLY A 1 165 ? 4.379 14.874 -3.347 1.00 94.69 165 GLY A CA 1
ATOM 1331 C C . GLY A 1 165 ? 3.072 14.697 -4.119 1.00 94.69 165 GLY A C 1
ATOM 1332 O O . GLY A 1 165 ? 2.794 15.445 -5.056 1.00 94.69 165 GLY A O 1
ATOM 1333 N N . LEU A 1 166 ? 2.247 13.733 -3.704 1.00 94.88 166 LEU A N 1
ATOM 1334 C CA . LEU A 1 166 ? 0.918 13.541 -4.271 1.00 94.88 166 LEU A CA 1
ATOM 1335 C C . LEU A 1 166 ? -0.003 14.739 -3.987 1.00 94.88 166 LEU A C 1
ATOM 1337 O O . LEU A 1 166 ? -0.674 15.206 -4.903 1.00 94.88 166 LEU A O 1
ATOM 1341 N N . LEU A 1 167 ? -0.021 15.259 -2.756 1.00 94.75 167 LEU A N 1
ATOM 1342 C CA . LEU A 1 167 ? -0.821 16.432 -2.401 1.00 94.75 167 LEU A CA 1
ATOM 1343 C C . LEU A 1 167 ? -0.418 17.661 -3.227 1.00 94.75 167 LEU A C 1
ATOM 1345 O O . LEU A 1 167 ? -1.299 18.333 -3.757 1.00 94.75 167 LEU A O 1
ATOM 1349 N N . ASP A 1 168 ? 0.882 17.913 -3.392 1.00 93.44 168 ASP A N 1
ATOM 1350 C CA . ASP A 1 168 ? 1.399 19.019 -4.210 1.00 93.44 168 ASP A CA 1
ATOM 1351 C C . ASP A 1 168 ? 0.957 18.896 -5.677 1.00 93.44 168 ASP A C 1
ATOM 1353 O O . ASP A 1 168 ? 0.627 19.887 -6.329 1.00 93.44 168 ASP A O 1
ATOM 1357 N N . PHE A 1 169 ? 0.912 17.666 -6.200 1.00 91.88 169 PHE A N 1
ATOM 1358 C CA . PHE A 1 169 ? 0.410 17.389 -7.544 1.00 91.88 169 PHE A CA 1
ATOM 1359 C C . PHE A 1 169 ? -1.106 17.621 -7.670 1.00 91.88 169 PHE A C 1
ATOM 1361 O O . PHE A 1 169 ? -1.554 18.160 -8.683 1.00 91.88 169 PHE A O 1
ATOM 1368 N N . LEU A 1 170 ? -1.891 17.223 -6.664 1.00 88.00 170 LEU A N 1
ATOM 1369 C CA . LEU A 1 170 ? -3.355 17.342 -6.664 1.00 88.00 170 LEU A CA 1
ATOM 1370 C C . LEU A 1 170 ? -3.846 18.763 -6.337 1.00 88.00 170 LEU A C 1
ATOM 1372 O O . LEU A 1 170 ? -4.928 19.149 -6.772 1.00 88.00 170 LEU A O 1
ATOM 1376 N N . SER A 1 171 ? -3.068 19.540 -5.578 1.00 83.44 171 SER A N 1
ATOM 1377 C CA . SER A 1 171 ? -3.386 20.907 -5.139 1.00 83.44 171 SER A CA 1
ATOM 1378 C C . SER A 1 171 ? -2.348 21.917 -5.650 1.00 83.44 171 SER A C 1
ATOM 1380 O O . SER A 1 171 ? -1.580 22.468 -4.861 1.00 83.44 171 SER A O 1
ATOM 1382 N N . PRO A 1 172 ? -2.323 22.232 -6.959 1.00 62.09 172 PRO A N 1
ATOM 1383 C CA . PRO A 1 172 ? -1.338 23.155 -7.529 1.00 62.09 172 PRO A CA 1
ATOM 1384 C C . PRO A 1 172 ? -1.447 24.611 -7.021 1.00 62.09 172 PRO A C 1
ATOM 1386 O O . PRO A 1 172 ? -0.625 25.449 -7.391 1.00 62.09 172 PRO A O 1
ATOM 1389 N N . GLU A 1 173 ? -2.432 24.941 -6.178 1.00 52.50 173 GLU A N 1
ATOM 1390 C CA . GLU A 1 173 ? -2.659 26.295 -5.652 1.00 52.50 173 GLU A CA 1
ATOM 1391 C C . GLU A 1 173 ? -1.805 26.667 -4.418 1.00 52.50 173 GLU A C 1
ATOM 1393 O O . GLU A 1 173 ? -1.824 27.829 -4.014 1.00 52.50 173 GLU A O 1
ATOM 1398 N N . SER A 1 174 ? -1.017 25.751 -3.832 1.00 43.41 174 SER A N 1
ATOM 1399 C CA . SER A 1 174 ? -0.272 26.008 -2.578 1.00 43.41 174 SER A CA 1
ATOM 1400 C C . SER A 1 174 ? 1.251 26.195 -2.690 1.00 43.41 174 SER A C 1
ATOM 1402 O O . SER A 1 174 ? 1.911 26.309 -1.658 1.00 43.41 174 SER A O 1
ATOM 1404 N N . VAL A 1 175 ? 1.840 26.303 -3.888 1.00 38.50 175 VAL A N 1
ATOM 1405 C CA . VAL A 1 175 ? 3.276 26.637 -4.022 1.00 38.50 175 VAL A CA 1
ATOM 1406 C C . VAL A 1 175 ? 3.461 28.158 -4.180 1.00 38.50 175 VAL A C 1
ATOM 1408 O O . VAL A 1 175 ? 2.932 28.734 -5.138 1.00 38.50 175 VAL A O 1
ATOM 1411 N N . PRO A 1 176 ? 4.226 28.846 -3.305 1.00 34.56 176 PRO A N 1
ATOM 1412 C CA . PRO A 1 176 ? 4.642 30.224 -3.545 1.00 34.56 176 PRO A CA 1
ATOM 1413 C C . PRO A 1 176 ? 5.434 30.290 -4.852 1.00 34.56 176 PRO A C 1
ATOM 1415 O O . PRO A 1 176 ? 6.430 29.590 -5.026 1.00 34.56 176 PRO A O 1
ATOM 1418 N N . LYS A 1 177 ? 5.001 31.144 -5.782 1.00 36.62 177 LYS A N 1
ATOM 1419 C CA . LYS A 1 177 ? 5.754 31.457 -6.999 1.00 36.62 177 LYS A CA 1
ATOM 1420 C C . LYS A 1 177 ? 7.030 32.219 -6.632 1.00 36.62 177 LYS A C 1
ATOM 1422 O O . LYS A 1 177 ? 7.046 33.444 -6.691 1.00 36.62 177 LYS A O 1
ATOM 1427 N N . GLU A 1 178 ? 8.109 31.518 -6.313 1.00 33.22 178 GLU A N 1
ATOM 1428 C CA . GLU A 1 178 ? 9.454 32.081 -6.435 1.00 33.22 178 GLU A CA 1
ATOM 1429 C C . GLU A 1 178 ? 9.936 31.904 -7.877 1.00 33.22 178 GLU A C 1
ATOM 1431 O O . GLU A 1 178 ? 10.699 31.010 -8.220 1.00 33.22 178 GLU A O 1
ATOM 1436 N N . ASN A 1 179 ? 9.448 32.788 -8.746 1.00 31.53 179 ASN A N 1
ATOM 1437 C CA . ASN A 1 179 ? 10.075 33.080 -10.026 1.00 31.53 179 ASN A CA 1
ATOM 1438 C C . ASN A 1 179 ? 10.455 34.554 -10.011 1.00 31.53 179 ASN A C 1
ATOM 1440 O O . ASN A 1 179 ? 9.571 35.405 -10.055 1.00 31.53 179 ASN A O 1
ATOM 1444 N N . ASN A 1 180 ? 11.756 34.837 -9.962 1.00 33.94 180 ASN A N 1
ATOM 1445 C CA . ASN A 1 180 ? 12.386 35.870 -10.785 1.00 33.94 180 ASN A CA 1
ATOM 1446 C C . ASN A 1 180 ? 13.913 35.790 -10.659 1.00 33.94 180 ASN A C 1
ATOM 1448 O O . ASN A 1 180 ? 14.528 36.555 -9.925 1.00 33.94 180 ASN A O 1
ATOM 1452 N N . LEU A 1 181 ? 14.530 34.916 -11.455 1.00 32.25 181 LEU A N 1
ATOM 1453 C CA . LEU A 1 181 ? 15.874 35.155 -11.978 1.00 32.25 181 LEU A CA 1
ATOM 1454 C C . LEU A 1 181 ? 15.860 34.918 -13.492 1.00 32.25 181 LEU A C 1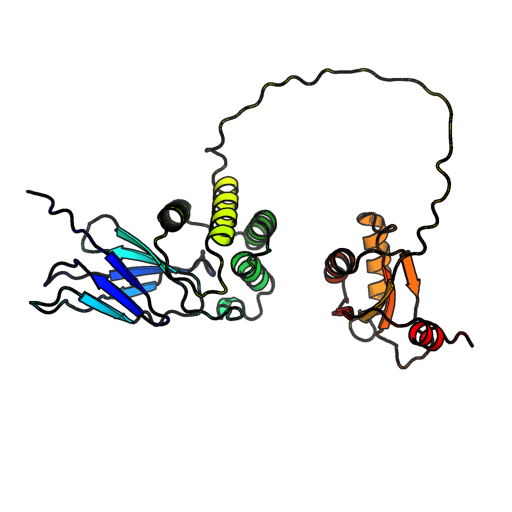
ATOM 1456 O O . LEU A 1 181 ? 16.061 33.822 -13.999 1.00 32.25 181 LEU A O 1
ATOM 1460 N N . ILE A 1 182 ? 15.480 35.999 -14.171 1.00 33.09 182 ILE A N 1
ATOM 1461 C CA . ILE A 1 182 ? 15.959 36.508 -15.461 1.00 33.09 182 ILE A CA 1
ATOM 1462 C C . ILE A 1 182 ? 16.886 35.541 -16.225 1.00 33.09 182 ILE A C 1
ATOM 1464 O O . ILE A 1 182 ? 18.054 35.374 -15.881 1.00 33.09 182 ILE A O 1
ATOM 1468 N N . MET A 1 183 ? 16.383 34.999 -17.337 1.00 32.12 183 MET A N 1
ATOM 1469 C CA . MET A 1 183 ? 17.229 34.495 -18.423 1.00 32.12 183 MET A CA 1
ATOM 1470 C C . MET A 1 183 ? 17.922 35.673 -19.126 1.00 32.12 183 MET A C 1
ATOM 1472 O O . MET A 1 183 ? 17.235 36.641 -19.467 1.00 32.12 183 MET A O 1
ATOM 1476 N N . PRO A 1 184 ? 19.219 35.594 -19.462 1.00 32.50 184 PRO A N 1
ATOM 1477 C CA . PRO A 1 184 ? 19.780 36.398 -20.530 1.00 32.50 184 PRO A CA 1
ATOM 1478 C C . PRO A 1 184 ? 19.628 35.662 -21.864 1.00 32.50 184 PRO A C 1
ATOM 1480 O O . PRO A 1 184 ? 20.039 34.515 -22.033 1.00 32.50 184 PRO A O 1
ATOM 1483 N N . ILE A 1 185 ? 19.048 36.372 -22.823 1.00 38.19 185 ILE A N 1
ATOM 1484 C CA . ILE A 1 185 ? 19.083 36.066 -24.251 1.00 38.19 185 ILE A CA 1
ATOM 1485 C C . ILE A 1 185 ? 20.547 36.129 -24.718 1.00 38.19 185 ILE A C 1
ATOM 1487 O O . ILE A 1 185 ? 21.235 37.102 -24.412 1.00 38.19 185 ILE A O 1
ATOM 1491 N N . MET A 1 186 ? 21.004 35.163 -25.520 1.00 31.58 186 MET A N 1
ATOM 1492 C CA . MET A 1 186 ? 22.147 35.377 -26.414 1.00 31.58 186 MET A CA 1
ATOM 1493 C C . MET A 1 186 ? 21.877 34.852 -27.831 1.00 31.58 186 MET A C 1
ATOM 1495 O O . MET A 1 186 ? 21.058 33.947 -28.003 1.00 31.58 186 MET A O 1
ATOM 1499 N N . PRO A 1 187 ? 22.515 35.467 -28.847 1.00 36.28 187 PRO A N 1
ATOM 1500 C CA . PRO A 1 187 ? 22.149 35.354 -30.249 1.00 36.28 187 PRO A CA 1
ATOM 1501 C C . PRO A 1 187 ? 22.966 34.291 -31.000 1.00 36.28 187 PRO A C 1
ATOM 1503 O O . PRO A 1 187 ? 23.945 33.738 -30.510 1.00 36.28 187 PRO A O 1
ATOM 1506 N N . THR A 1 188 ? 22.518 34.026 -32.222 1.00 36.38 188 THR A N 1
ATOM 1507 C CA . THR A 1 188 ? 23.048 33.089 -33.218 1.00 36.38 188 THR A CA 1
ATOM 1508 C C . THR A 1 188 ? 24.451 33.413 -33.756 1.00 36.38 188 THR A C 1
ATOM 1510 O O . THR A 1 188 ? 24.724 34.577 -34.043 1.00 36.38 188 THR A O 1
ATOM 1513 N N . ALA A 1 189 ? 25.192 32.333 -34.069 1.00 30.73 189 ALA A N 1
ATOM 1514 C CA . ALA A 1 189 ? 26.066 32.089 -35.240 1.00 30.73 189 ALA A CA 1
ATOM 1515 C C . ALA A 1 189 ? 27.582 31.837 -35.015 1.00 30.73 189 ALA A C 1
ATOM 1517 O O . ALA A 1 189 ? 28.233 32.479 -34.200 1.00 30.73 189 ALA A O 1
ATOM 1518 N N . ASP A 1 190 ? 28.069 30.913 -35.862 1.00 26.81 190 ASP A N 1
ATOM 1519 C CA . ASP A 1 190 ? 29.431 30.608 -36.345 1.00 26.81 190 ASP A CA 1
ATOM 1520 C C . ASP A 1 190 ? 30.364 29.587 -35.642 1.00 26.81 190 ASP A C 1
ATOM 1522 O O . ASP A 1 190 ? 30.997 29.835 -34.623 1.00 26.81 190 ASP A O 1
ATOM 1526 N N . SER A 1 191 ? 30.441 28.405 -36.284 1.00 31.78 191 SER A N 1
ATOM 1527 C CA . SER A 1 191 ? 31.630 27.782 -36.914 1.00 31.78 191 SER A CA 1
ATOM 1528 C C . SER A 1 191 ? 33.018 27.990 -36.282 1.00 31.78 191 SER A C 1
ATOM 1530 O O . SER A 1 191 ? 33.580 29.069 -36.410 1.00 31.78 191 SER A O 1
ATOM 1532 N N . ASP A 1 192 ? 33.642 26.918 -35.762 1.00 27.11 192 ASP A N 1
ATOM 1533 C CA . ASP A 1 192 ? 34.835 26.258 -36.355 1.00 27.11 192 ASP A CA 1
ATOM 1534 C C . ASP A 1 192 ? 35.527 25.235 -35.403 1.00 27.11 192 ASP A C 1
ATOM 1536 O O . ASP A 1 192 ? 35.890 25.542 -34.274 1.00 27.11 192 ASP A O 1
ATOM 1540 N N . LYS A 1 193 ? 35.772 24.029 -35.950 1.00 28.00 193 LYS A N 1
ATOM 1541 C CA . LYS A 1 193 ? 36.934 23.104 -35.806 1.00 28.00 193 LYS A CA 1
ATOM 1542 C C . LYS A 1 193 ? 37.391 22.489 -34.452 1.00 28.00 193 LYS A C 1
ATOM 1544 O O . LYS A 1 193 ? 38.157 23.094 -33.717 1.00 28.00 193 LYS A O 1
ATOM 1549 N N . PHE A 1 194 ? 37.139 21.161 -34.370 1.00 29.72 194 PHE A N 1
ATOM 1550 C CA . PHE A 1 194 ? 37.926 20.016 -33.814 1.00 29.72 194 PHE A CA 1
ATOM 1551 C C . PHE A 1 194 ? 38.293 19.995 -32.302 1.00 29.72 194 PHE A C 1
ATOM 1553 O O . PHE A 1 194 ? 38.517 21.051 -31.730 1.00 29.72 194 PHE A O 1
ATOM 1560 N N . PRO A 1 195 ? 38.415 18.818 -31.624 1.00 29.39 195 PRO A N 1
ATOM 1561 C CA . PRO A 1 195 ? 38.739 17.491 -32.158 1.00 29.39 195 PRO A CA 1
ATOM 1562 C C . PRO A 1 195 ? 37.750 16.361 -31.813 1.00 29.39 195 PRO A C 1
ATOM 1564 O O . PRO A 1 195 ? 36.957 16.417 -30.878 1.00 29.39 195 PRO A O 1
ATOM 1567 N N . THR A 1 196 ? 37.858 15.291 -32.596 1.00 38.56 196 THR A N 1
ATOM 1568 C CA . THR A 1 196 ? 37.284 13.961 -32.377 1.00 38.56 196 THR A CA 1
ATOM 1569 C C . THR A 1 196 ? 37.513 13.487 -30.935 1.00 38.56 196 THR A C 1
ATOM 1571 O O . THR A 1 196 ? 38.671 13.397 -30.515 1.00 38.56 196 THR A O 1
ATOM 1574 N N . PRO A 1 197 ? 36.475 13.100 -30.173 1.00 29.94 197 PRO A N 1
ATOM 1575 C CA . PRO A 1 197 ? 36.684 12.302 -28.984 1.00 29.94 197 PRO A CA 1
ATOM 1576 C C . PRO A 1 197 ? 36.937 10.865 -29.430 1.00 29.94 197 PRO A C 1
ATOM 1578 O O . PRO A 1 197 ? 36.085 10.196 -30.011 1.00 29.94 197 PRO A O 1
ATOM 1581 N N . ILE A 1 198 ? 38.168 10.446 -29.172 1.00 29.83 198 ILE A N 1
ATOM 1582 C CA . ILE A 1 198 ? 38.657 9.075 -29.087 1.00 29.83 198 ILE A CA 1
ATOM 1583 C C . ILE A 1 198 ? 37.528 8.126 -28.669 1.00 29.83 198 ILE A C 1
ATOM 1585 O O . ILE A 1 198 ? 36.923 8.298 -27.609 1.00 29.83 198 ILE A O 1
ATOM 1589 N N . VAL A 1 199 ? 37.298 7.115 -29.510 1.00 34.25 199 VAL A N 1
ATOM 1590 C CA . VAL A 1 199 ? 36.526 5.911 -29.203 1.00 34.25 199 VAL A CA 1
ATOM 1591 C C . VAL A 1 199 ? 37.042 5.357 -27.877 1.00 34.25 199 VAL A C 1
ATOM 1593 O O . VAL A 1 199 ? 38.092 4.720 -27.821 1.00 34.25 199 VAL A O 1
ATOM 1596 N N . LYS A 1 200 ? 36.321 5.627 -26.787 1.00 28.58 200 LYS A N 1
ATOM 1597 C CA . LYS A 1 200 ? 36.449 4.843 -25.565 1.00 28.58 200 LYS A CA 1
ATOM 1598 C C . LYS A 1 200 ? 35.683 3.556 -25.815 1.00 28.58 200 LYS A C 1
ATOM 1600 O O . LYS A 1 200 ? 34.465 3.511 -25.702 1.00 28.58 200 LYS A O 1
ATOM 1605 N N . THR A 1 201 ? 36.419 2.523 -26.194 1.00 38.25 201 THR A N 1
ATOM 1606 C CA . THR A 1 201 ? 36.019 1.129 -26.028 1.00 38.25 201 THR A CA 1
ATOM 1607 C C . THR A 1 201 ? 35.625 0.910 -24.566 1.00 38.25 201 THR A C 1
ATOM 1609 O O . THR A 1 201 ? 36.489 0.785 -23.699 1.00 38.25 201 THR A O 1
ATOM 1612 N N . VAL A 1 202 ? 34.325 0.912 -24.273 1.00 37.03 202 VAL A N 1
ATOM 1613 C CA . VAL A 1 202 ? 33.794 0.468 -22.980 1.00 37.03 202 VAL A CA 1
ATOM 1614 C C . VAL A 1 202 ? 33.410 -1.002 -23.138 1.00 37.03 202 VAL A C 1
ATOM 1616 O O . VAL A 1 202 ? 32.257 -1.343 -23.371 1.00 37.03 202 VAL A O 1
ATOM 1619 N N . GLU A 1 203 ? 34.401 -1.891 -23.056 1.00 45.53 203 GLU A N 1
ATOM 1620 C CA . GLU A 1 203 ? 34.215 -3.353 -23.095 1.00 45.53 203 GLU A CA 1
ATOM 1621 C C . GLU A 1 203 ? 33.891 -3.944 -21.707 1.00 45.53 203 GLU A C 1
ATOM 1623 O O . GLU A 1 203 ? 34.374 -5.012 -21.340 1.00 45.53 203 GLU A O 1
ATOM 1628 N N . HIS A 1 204 ? 33.097 -3.258 -20.883 1.00 64.75 204 HIS A N 1
ATOM 1629 C CA . HIS A 1 204 ? 32.802 -3.721 -19.520 1.00 64.75 204 HIS A CA 1
ATOM 1630 C C . HIS A 1 204 ? 31.302 -3.845 -19.262 1.00 64.75 204 HIS A C 1
ATOM 1632 O O . HIS A 1 204 ? 30.765 -3.247 -18.332 1.00 64.75 204 HIS A O 1
ATOM 1638 N N . GLY A 1 205 ? 30.618 -4.639 -20.084 1.00 78.69 205 GLY A N 1
ATOM 1639 C CA . GLY A 1 205 ? 29.284 -5.133 -19.761 1.00 78.69 205 GLY A CA 1
ATOM 1640 C C . GLY A 1 205 ? 29.306 -6.620 -19.430 1.00 78.69 205 GLY A C 1
ATOM 1641 O O . GLY A 1 205 ? 30.137 -7.386 -19.925 1.00 78.69 205 GLY A O 1
ATOM 1642 N N . ASN A 1 206 ? 28.384 -7.021 -18.563 1.00 89.00 206 ASN A N 1
ATOM 1643 C CA . ASN A 1 206 ? 28.204 -8.415 -18.186 1.00 89.00 206 ASN A CA 1
ATOM 1644 C C . ASN A 1 206 ? 27.120 -9.044 -19.064 1.00 89.00 206 ASN A C 1
ATOM 1646 O O . ASN A 1 206 ? 26.151 -8.379 -19.435 1.00 89.00 206 ASN A O 1
ATOM 1650 N N . TRP A 1 207 ? 27.282 -10.325 -19.384 1.00 95.31 207 TRP A N 1
ATOM 1651 C CA . TRP A 1 207 ? 26.297 -11.076 -20.153 1.00 95.31 207 TRP A CA 1
ATOM 1652 C C . TRP A 1 207 ? 25.183 -11.587 -19.254 1.00 95.31 207 TRP A C 1
ATOM 1654 O O . TRP A 1 207 ? 25.450 -12.155 -18.199 1.00 95.31 207 TRP A O 1
ATOM 1664 N N . TYR A 1 208 ? 23.945 -11.424 -19.695 1.00 95.44 208 TYR A N 1
ATOM 1665 C CA . TYR A 1 208 ? 22.768 -11.923 -19.001 1.00 95.44 208 TYR A CA 1
ATOM 1666 C C . TYR A 1 208 ? 21.853 -12.665 -19.957 1.00 95.44 208 TYR A C 1
ATOM 1668 O O . TYR A 1 208 ? 21.781 -12.356 -21.150 1.00 95.44 208 TYR A O 1
ATOM 1676 N N . LEU A 1 209 ? 21.138 -13.630 -19.389 1.00 95.31 209 LEU A N 1
ATOM 1677 C CA . LEU A 1 209 ? 20.122 -14.392 -20.083 1.00 95.31 209 LEU A CA 1
ATOM 1678 C C . LEU A 1 209 ? 18.765 -13.717 -19.903 1.00 95.31 209 LEU A C 1
ATOM 1680 O O . LEU A 1 209 ? 18.316 -13.501 -18.776 1.00 95.31 209 LEU A O 1
ATOM 1684 N N . VAL A 1 210 ? 18.126 -13.388 -21.019 1.00 96.75 210 VAL A N 1
ATOM 1685 C CA . VAL A 1 210 ? 16.764 -12.864 -21.069 1.00 96.75 210 VAL A CA 1
ATOM 1686 C C . VAL A 1 210 ? 15.845 -13.941 -21.612 1.00 96.75 210 VAL A C 1
ATOM 1688 O O . VAL A 1 210 ? 16.081 -14.466 -22.699 1.00 96.75 210 VAL A O 1
ATOM 1691 N N . THR A 1 211 ? 14.781 -14.220 -20.871 1.00 91.94 211 THR A N 1
ATOM 1692 C CA . THR A 1 211 ? 13.679 -15.071 -21.307 1.00 91.94 211 THR A CA 1
ATOM 1693 C C . THR A 1 211 ? 12.568 -14.200 -21.868 1.00 91.94 211 THR A C 1
ATOM 1695 O O . THR A 1 211 ? 12.184 -13.183 -21.277 1.00 91.94 211 THR A O 1
ATOM 1698 N N . VAL A 1 212 ? 12.037 -14.612 -23.012 1.00 91.88 212 VAL A N 1
ATOM 1699 C CA . VAL A 1 212 ? 10.918 -13.953 -23.684 1.00 91.88 212 VAL A CA 1
ATOM 1700 C C . VAL A 1 212 ? 9.702 -14.873 -23.719 1.00 91.88 212 VAL A C 1
ATOM 1702 O O . VAL A 1 212 ? 9.810 -16.079 -23.515 1.00 91.88 212 VAL A O 1
ATOM 1705 N N . ARG A 1 213 ? 8.523 -14.314 -24.009 1.00 81.50 213 ARG A N 1
ATOM 1706 C CA . ARG A 1 213 ? 7.312 -15.118 -24.221 1.00 81.50 213 ARG A CA 1
ATOM 1707 C C . ARG A 1 213 ? 7.522 -16.129 -25.352 1.00 81.50 213 ARG A C 1
ATOM 1709 O O . ARG A 1 213 ? 8.159 -15.821 -26.362 1.00 81.50 213 ARG A O 1
ATOM 1716 N N . SER A 1 214 ? 6.919 -17.306 -25.198 1.00 88.00 214 SER A N 1
ATOM 1717 C CA . SER A 1 214 ? 7.199 -18.434 -26.083 1.00 88.00 214 SER A CA 1
ATOM 1718 C C . SER A 1 214 ? 6.934 -18.137 -27.560 1.00 88.00 214 SER A C 1
ATOM 1720 O O . SER A 1 214 ? 5.872 -17.621 -27.921 1.00 88.00 214 SER A O 1
ATOM 1722 N N . LYS A 1 215 ? 7.916 -18.450 -28.414 1.00 86.38 215 LYS A N 1
ATOM 1723 C CA . LYS A 1 215 ? 7.940 -18.213 -29.868 1.00 86.38 215 LYS A CA 1
ATOM 1724 C C . LYS A 1 215 ? 7.820 -16.740 -30.270 1.00 86.38 215 LYS A C 1
ATOM 1726 O O . LYS A 1 215 ? 7.463 -16.432 -31.408 1.00 86.38 215 LYS A O 1
ATOM 1731 N N . LYS A 1 216 ? 8.106 -15.806 -29.356 1.00 88.44 216 LYS A N 1
ATOM 1732 C CA . LYS A 1 216 ? 8.043 -14.353 -29.611 1.00 88.44 216 LYS A CA 1
ATOM 1733 C C . LYS A 1 216 ? 9.411 -13.680 -29.686 1.00 88.44 216 LYS A C 1
ATOM 1735 O O . LYS A 1 216 ? 9.462 -12.457 -29.778 1.00 88.44 216 LYS A O 1
ATOM 1740 N N . ARG A 1 217 ? 10.509 -14.442 -29.718 1.00 92.44 217 ARG A N 1
ATOM 1741 C CA . ARG A 1 217 ? 11.886 -13.916 -29.742 1.00 92.44 217 ARG A CA 1
ATOM 1742 C C . ARG A 1 217 ? 12.137 -12.872 -30.828 1.00 92.44 217 ARG A C 1
ATOM 1744 O O . ARG A 1 217 ? 12.648 -11.802 -30.526 1.00 92.44 217 ARG A O 1
ATOM 1751 N N . GLU A 1 218 ? 11.719 -13.122 -32.065 1.00 91.44 218 GLU A N 1
ATOM 1752 C CA . GLU A 1 218 ? 11.897 -12.150 -33.157 1.00 91.44 218 GLU A CA 1
ATOM 1753 C C . GLU A 1 218 ? 11.092 -10.860 -32.951 1.00 91.44 218 GLU A C 1
ATOM 1755 O O . GLU A 1 218 ? 11.557 -9.769 -33.276 1.00 91.44 218 GLU A O 1
ATOM 1760 N N . VAL A 1 219 ? 9.881 -10.975 -32.399 1.00 83.25 219 VAL A N 1
ATOM 1761 C CA . VAL A 1 219 ? 9.013 -9.825 -32.114 1.00 83.25 219 VAL A CA 1
ATOM 1762 C C . VAL A 1 219 ? 9.608 -8.994 -30.978 1.00 83.25 219 VAL A C 1
ATOM 1764 O O . VAL A 1 219 ? 9.724 -7.778 -31.109 1.00 83.25 219 VAL A O 1
ATOM 1767 N N . PHE A 1 220 ? 10.064 -9.651 -29.910 1.00 92.56 220 PHE A N 1
ATOM 1768 C CA . PHE A 1 220 ? 10.797 -9.011 -28.820 1.00 92.56 220 PHE A CA 1
ATOM 1769 C C . PHE A 1 220 ? 12.032 -8.258 -29.332 1.00 92.56 220 PHE A C 1
ATOM 1771 O O . PHE A 1 220 ? 12.204 -7.091 -28.996 1.00 92.56 220 PHE A O 1
ATOM 1778 N N . LEU A 1 221 ? 12.857 -8.877 -30.188 1.00 92.81 221 LEU A N 1
ATOM 1779 C CA . LEU A 1 221 ? 14.064 -8.241 -30.731 1.00 92.81 221 LEU A CA 1
ATOM 1780 C C . LEU A 1 221 ? 13.746 -6.966 -31.527 1.00 92.81 221 LEU A C 1
ATOM 1782 O O . LEU A 1 221 ? 14.435 -5.960 -31.364 1.00 92.81 221 LEU A O 1
ATOM 1786 N N . LYS A 1 222 ? 12.660 -6.955 -32.313 1.00 89.75 222 LYS A N 1
ATOM 1787 C CA . LYS A 1 222 ? 12.205 -5.744 -33.022 1.00 89.75 222 LYS A CA 1
ATOM 1788 C C . LYS A 1 222 ? 11.847 -4.614 -32.055 1.00 89.75 222 LYS A C 1
ATOM 1790 O O . LYS A 1 222 ? 12.260 -3.473 -32.264 1.00 89.75 222 LYS A O 1
ATOM 1795 N N . TYR A 1 223 ? 11.104 -4.916 -30.992 1.00 81.38 223 TYR A N 1
ATOM 1796 C CA . TYR A 1 223 ? 10.753 -3.917 -29.979 1.00 81.38 223 TYR A CA 1
ATOM 1797 C C . TYR A 1 223 ? 11.950 -3.483 -29.134 1.00 81.38 223 TYR A C 1
ATOM 1799 O O . TYR A 1 223 ? 12.033 -2.318 -28.745 1.00 81.38 223 TYR A O 1
ATOM 1807 N N . LEU A 1 224 ? 12.901 -4.384 -28.895 1.00 93.12 224 LEU A N 1
ATOM 1808 C CA . LEU A 1 224 ? 14.149 -4.075 -28.218 1.00 93.12 224 LEU A CA 1
ATOM 1809 C C . LEU A 1 224 ? 14.993 -3.088 -29.024 1.00 93.12 224 LEU A C 1
ATOM 1811 O O . LEU A 1 224 ? 15.410 -2.069 -28.478 1.00 93.12 224 LEU A O 1
ATOM 1815 N N . GLU A 1 225 ? 15.175 -3.316 -30.324 1.00 92.81 225 GLU A N 1
ATOM 1816 C CA . GLU A 1 225 ? 15.878 -2.368 -31.193 1.00 92.81 225 GLU A CA 1
ATOM 1817 C C . GLU A 1 225 ? 15.185 -1.001 -31.257 1.00 92.81 225 GLU A C 1
ATOM 1819 O O . GLU A 1 225 ? 15.855 0.036 -31.228 1.00 92.81 225 GLU A O 1
ATOM 1824 N N . LEU A 1 226 ? 13.849 -0.981 -31.327 1.00 84.31 226 LEU A N 1
ATOM 1825 C CA . LEU A 1 226 ? 13.069 0.259 -31.278 1.00 84.31 226 LEU A CA 1
ATOM 1826 C C . LEU A 1 226 ? 13.290 1.000 -29.956 1.00 84.31 226 LEU A C 1
ATOM 1828 O O . LEU A 1 226 ? 13.594 2.192 -29.974 1.00 84.31 226 LEU A O 1
ATOM 1832 N N . SER A 1 227 ? 13.206 0.293 -28.828 1.00 81.69 227 SER A N 1
ATOM 1833 C CA . SER A 1 227 ? 13.412 0.861 -27.494 1.00 81.69 227 SER A CA 1
ATOM 1834 C C . SER A 1 227 ? 14.832 1.405 -27.314 1.00 81.69 227 SER A C 1
ATOM 1836 O O . SER A 1 227 ? 14.996 2.502 -26.783 1.00 81.69 227 SER A O 1
ATOM 1838 N N . ILE A 1 228 ? 15.857 0.707 -27.822 1.00 87.69 228 ILE A N 1
ATOM 1839 C CA . ILE A 1 228 ? 17.249 1.183 -27.786 1.00 87.69 228 ILE A CA 1
ATOM 1840 C C . ILE A 1 228 ? 17.402 2.492 -28.562 1.00 87.69 228 ILE A C 1
ATOM 1842 O O . ILE A 1 228 ? 18.034 3.423 -28.067 1.00 87.69 228 ILE A O 1
ATOM 1846 N N . LYS A 1 229 ? 16.804 2.590 -29.755 1.00 89.88 229 LYS A N 1
ATOM 1847 C CA . LYS A 1 229 ? 16.865 3.806 -30.580 1.00 89.88 229 LYS A CA 1
ATOM 1848 C C . LYS A 1 229 ? 16.103 4.970 -29.949 1.00 89.88 229 LYS A C 1
ATOM 1850 O O . LYS A 1 229 ? 16.630 6.076 -29.902 1.00 89.88 229 LYS A O 1
ATOM 1855 N N . GLN A 1 230 ? 14.884 4.727 -29.471 1.00 80.25 230 GLN A N 1
ATOM 1856 C CA . GLN A 1 230 ? 14.002 5.764 -28.924 1.00 80.25 230 GLN A CA 1
ATOM 1857 C C . GLN A 1 230 ? 14.502 6.314 -27.588 1.00 80.25 230 GLN A C 1
ATOM 1859 O O . GLN A 1 230 ? 14.449 7.519 -27.365 1.00 80.25 230 GLN A O 1
ATOM 1864 N N . ASN A 1 231 ? 15.009 5.437 -26.722 1.00 79.50 231 ASN A N 1
ATOM 1865 C CA . ASN A 1 231 ? 15.420 5.792 -25.365 1.00 79.50 231 ASN A CA 1
ATOM 1866 C C . ASN A 1 231 ? 16.940 5.967 -25.221 1.00 79.50 231 ASN A C 1
ATOM 1868 O O . ASN A 1 231 ? 17.424 6.096 -24.102 1.00 79.50 231 ASN A O 1
ATOM 1872 N N . GLN A 1 232 ? 17.683 5.956 -26.335 1.00 87.00 232 GLN A N 1
ATOM 1873 C CA . GLN A 1 232 ? 19.141 6.124 -26.376 1.00 87.00 232 GLN A CA 1
ATOM 1874 C C . GLN A 1 232 ? 19.894 5.143 -25.453 1.00 87.00 232 GLN A C 1
ATOM 1876 O O . GLN A 1 232 ? 20.742 5.527 -24.652 1.00 87.00 232 GLN A O 1
ATOM 1881 N N . LEU A 1 233 ? 19.564 3.849 -25.541 1.00 90.06 233 LEU A N 1
ATOM 1882 C CA . LEU A 1 233 ? 20.088 2.817 -24.629 1.00 90.06 233 LEU A CA 1
ATOM 1883 C C . LEU A 1 233 ? 21.375 2.140 -25.128 1.00 90.06 233 LEU A C 1
ATOM 1885 O O . LEU A 1 233 ? 21.726 1.076 -24.621 1.00 90.06 233 LEU A O 1
ATOM 1889 N N . GLN A 1 234 ? 22.072 2.701 -26.118 1.00 89.94 234 GLN A N 1
ATOM 1890 C CA . GLN A 1 234 ? 23.252 2.076 -26.736 1.00 89.94 234 GLN A CA 1
ATOM 1891 C C . GLN A 1 234 ? 24.419 1.911 -25.748 1.00 89.94 234 GLN A C 1
ATOM 1893 O O . GLN A 1 234 ? 25.156 0.934 -25.828 1.00 89.94 234 GLN A O 1
ATOM 1898 N N . ASP A 1 235 ? 24.538 2.816 -24.774 1.00 86.50 235 ASP A N 1
ATOM 1899 C CA . ASP A 1 235 ? 25.545 2.732 -23.704 1.00 86.50 235 ASP A CA 1
ATOM 1900 C C . ASP A 1 235 ? 25.138 1.759 -22.577 1.00 86.50 235 ASP A C 1
ATOM 1902 O O . ASP A 1 235 ? 25.942 1.398 -21.710 1.00 86.50 235 ASP A O 1
ATOM 1906 N N . LEU A 1 236 ? 23.871 1.329 -22.572 1.00 87.00 236 LEU A N 1
ATOM 1907 C CA . LEU A 1 236 ? 23.303 0.419 -21.581 1.00 87.00 236 LEU A CA 1
ATOM 1908 C C . LEU A 1 236 ? 23.251 -1.027 -22.084 1.00 87.00 236 LEU A C 1
ATOM 1910 O O . LEU A 1 236 ? 23.606 -1.941 -21.339 1.00 87.00 236 LEU A O 1
ATOM 1914 N N . ILE A 1 237 ? 22.815 -1.228 -23.331 1.00 94.25 237 ILE A N 1
ATOM 1915 C CA . ILE A 1 237 ? 22.743 -2.521 -24.021 1.00 94.25 237 ILE A CA 1
ATOM 1916 C C . ILE A 1 237 ? 23.833 -2.542 -25.089 1.00 94.25 237 ILE A C 1
ATOM 1918 O O . ILE A 1 237 ? 23.637 -2.087 -26.213 1.00 94.25 237 ILE A O 1
ATOM 1922 N N . LEU A 1 238 ? 24.995 -3.068 -24.704 1.00 91.50 238 LEU A N 1
ATOM 1923 C CA . LEU A 1 238 ? 26.227 -3.012 -25.486 1.00 91.50 238 LEU A CA 1
ATOM 1924 C C . LEU A 1 238 ? 26.223 -4.011 -26.647 1.00 91.50 238 LEU A C 1
ATOM 1926 O O . LEU A 1 238 ? 26.757 -3.715 -27.714 1.00 91.50 238 LEU A O 1
ATOM 1930 N N . LYS A 1 239 ? 25.644 -5.203 -26.440 1.00 94.38 239 LYS A N 1
ATOM 1931 C CA . LYS A 1 239 ? 25.483 -6.243 -27.473 1.00 94.38 239 LYS A CA 1
ATOM 1932 C C . LYS A 1 239 ? 24.230 -7.082 -27.244 1.00 94.38 239 LYS A C 1
ATOM 1934 O O . LYS A 1 239 ? 23.798 -7.270 -26.107 1.00 94.38 239 LYS A O 1
ATOM 1939 N N . ILE A 1 240 ? 23.700 -7.620 -28.339 1.00 96.00 240 ILE A N 1
ATOM 1940 C CA . ILE A 1 240 ? 22.563 -8.540 -28.382 1.00 96.00 240 ILE A CA 1
ATOM 1941 C C . ILE A 1 240 ? 23.002 -9.746 -29.208 1.00 96.00 240 ILE A C 1
ATOM 1943 O O . ILE A 1 240 ? 23.459 -9.566 -30.332 1.00 96.00 240 ILE A O 1
ATOM 1947 N N . GLU A 1 241 ? 22.860 -10.950 -28.665 1.00 95.25 241 GLU A N 1
ATOM 1948 C CA . GLU A 1 241 ? 23.204 -12.193 -29.355 1.00 95.25 241 GLU A CA 1
ATOM 1949 C C . GLU A 1 241 ? 22.092 -13.235 -29.196 1.00 95.25 241 GLU A C 1
ATOM 1951 O O . GLU A 1 241 ? 21.369 -13.268 -28.193 1.00 95.25 241 GLU A O 1
ATOM 1956 N N . ILE A 1 242 ? 21.962 -14.107 -30.195 1.00 93.38 242 ILE A N 1
ATOM 1957 C CA . ILE A 1 242 ? 20.967 -15.183 -30.214 1.00 93.38 242 ILE A CA 1
ATOM 1958 C C . ILE A 1 242 ? 21.696 -16.515 -29.993 1.00 93.38 242 ILE A C 1
ATOM 1960 O O . ILE A 1 242 ? 22.593 -16.838 -30.773 1.00 93.38 242 ILE A O 1
ATOM 1964 N N . PRO A 1 243 ? 21.327 -17.310 -28.970 1.00 92.31 243 PRO A N 1
ATOM 1965 C CA . PRO A 1 243 ? 21.875 -18.653 -28.804 1.00 92.31 243 PRO A CA 1
ATOM 1966 C C . PRO A 1 243 ? 21.633 -19.530 -30.042 1.00 92.31 243 PRO A C 1
ATOM 1968 O O . PRO A 1 243 ? 20.547 -19.500 -30.625 1.00 92.31 243 PRO A O 1
ATOM 1971 N N . GLN A 1 244 ? 22.630 -20.329 -30.428 1.00 87.25 244 GLN A N 1
ATOM 1972 C CA . GLN A 1 244 ? 22.611 -21.075 -31.693 1.00 87.25 244 GLN A CA 1
ATOM 1973 C C . GLN A 1 244 ? 21.711 -22.323 -31.648 1.00 87.25 244 GLN A C 1
ATOM 1975 O O . GLN A 1 244 ? 21.155 -22.717 -32.673 1.00 87.25 244 GLN A O 1
ATOM 1980 N N . ASP A 1 245 ? 21.568 -22.952 -30.478 1.00 81.75 245 ASP A N 1
ATOM 1981 C CA . ASP A 1 245 ? 20.793 -24.186 -30.327 1.00 81.75 245 ASP A CA 1
ATOM 1982 C C . ASP A 1 245 ? 19.286 -23.909 -30.167 1.00 81.75 245 ASP A C 1
ATOM 1984 O O . ASP A 1 245 ? 18.860 -23.013 -29.435 1.00 81.75 245 ASP A O 1
ATOM 1988 N N . SER A 1 246 ? 18.475 -24.729 -30.834 1.00 80.12 246 SER A N 1
ATOM 1989 C CA . SER A 1 246 ? 17.009 -24.702 -30.802 1.00 80.12 246 SER A CA 1
ATOM 1990 C C . SER A 1 246 ? 16.411 -24.873 -29.404 1.00 80.12 246 SER A C 1
ATOM 1992 O O . SER A 1 246 ? 15.341 -24.336 -29.135 1.00 80.12 246 SER A O 1
ATOM 1994 N N . VAL A 1 247 ? 17.112 -25.541 -28.481 1.00 79.88 247 VAL A N 1
ATOM 1995 C CA . VAL A 1 247 ? 16.664 -25.679 -27.080 1.00 79.88 247 VAL A CA 1
ATOM 1996 C C . VAL A 1 247 ? 16.578 -24.339 -26.334 1.00 79.88 247 VAL A C 1
ATOM 1998 O O . VAL A 1 247 ? 15.991 -24.266 -25.259 1.00 79.88 247 VAL A O 1
ATOM 2001 N N . TYR A 1 248 ? 17.148 -23.275 -26.903 1.00 84.75 248 TYR A N 1
ATOM 2002 C CA . TYR A 1 248 ? 17.139 -21.913 -26.375 1.00 84.75 248 TYR A CA 1
ATOM 2003 C C . TYR A 1 248 ? 16.227 -20.980 -27.188 1.00 84.75 248 TYR A C 1
ATOM 2005 O O . TYR A 1 248 ? 16.475 -19.775 -27.260 1.00 84.75 248 TYR A O 1
ATOM 2013 N N . GLU A 1 249 ? 15.190 -21.524 -27.836 1.00 84.56 249 GLU A N 1
ATOM 2014 C CA . GLU A 1 249 ? 14.304 -20.788 -28.752 1.00 84.56 249 GLU A CA 1
ATOM 2015 C C . GLU A 1 249 ? 13.675 -19.518 -28.153 1.00 84.56 249 GLU A C 1
ATOM 2017 O O . GLU A 1 249 ? 13.487 -18.536 -28.873 1.00 84.56 249 GLU A O 1
ATOM 2022 N N . ASP A 1 250 ? 13.453 -19.499 -26.838 1.00 89.81 250 ASP A N 1
ATOM 2023 C CA . ASP A 1 250 ? 12.828 -18.393 -26.100 1.00 89.81 250 ASP A CA 1
ATOM 2024 C C . ASP A 1 250 ? 13.831 -17.550 -25.294 1.00 89.81 250 ASP A C 1
ATOM 2026 O O . ASP A 1 250 ? 13.455 -16.813 -24.380 1.00 89.81 250 ASP A O 1
ATOM 2030 N N . LEU A 1 251 ? 15.120 -17.649 -25.628 1.00 92.88 251 LEU A N 1
ATOM 2031 C CA . LEU A 1 251 ? 16.197 -16.963 -24.919 1.00 92.88 251 LEU A CA 1
ATOM 2032 C C . LEU A 1 251 ? 16.964 -15.995 -25.823 1.00 92.88 251 LEU A C 1
ATOM 2034 O O . LEU A 1 251 ? 17.168 -16.245 -27.016 1.00 92.88 251 LEU A O 1
ATOM 2038 N N . VAL A 1 252 ? 17.424 -14.902 -25.218 1.00 96.00 252 VAL A N 1
ATOM 2039 C CA . VAL A 1 252 ? 18.285 -13.875 -25.818 1.00 96.00 252 VAL A CA 1
ATOM 2040 C C . VAL A 1 252 ? 19.430 -13.568 -24.856 1.00 96.00 252 VAL A C 1
ATOM 2042 O O . VAL A 1 252 ? 19.231 -13.503 -23.643 1.00 96.00 252 VAL A O 1
ATOM 2045 N N . LEU A 1 253 ? 20.632 -13.362 -25.390 1.00 96.31 253 LEU A N 1
ATOM 2046 C CA . LEU A 1 253 ? 21.795 -12.939 -24.618 1.00 96.31 253 LEU A CA 1
ATOM 2047 C C . LEU A 1 253 ? 21.991 -11.436 -24.772 1.00 96.31 253 LEU A C 1
ATOM 2049 O O . LEU A 1 253 ? 22.121 -10.936 -25.888 1.00 96.31 253 LEU A O 1
ATOM 2053 N N . LEU A 1 254 ? 22.046 -10.720 -23.651 1.00 97.19 254 LEU A N 1
ATOM 2054 C CA . LEU A 1 254 ? 22.328 -9.288 -23.640 1.00 97.19 254 LEU A CA 1
ATOM 2055 C C . LEU A 1 254 ? 23.620 -9.010 -22.883 1.00 97.19 254 LEU A C 1
ATOM 2057 O O . LEU A 1 254 ? 23.770 -9.423 -21.733 1.00 97.19 254 LEU A O 1
ATOM 2061 N N . ASN A 1 255 ? 24.533 -8.275 -23.510 1.00 95.06 255 ASN A N 1
ATOM 2062 C CA . ASN A 1 255 ? 25.664 -7.678 -22.818 1.00 95.06 255 ASN A CA 1
ATOM 2063 C C . ASN A 1 255 ? 25.248 -6.283 -22.351 1.00 95.06 255 ASN A C 1
ATOM 2065 O O . ASN A 1 255 ? 24.968 -5.413 -23.177 1.00 95.06 255 ASN A O 1
ATOM 2069 N N . ILE A 1 256 ? 25.163 -6.087 -21.038 1.00 94.56 256 ILE A N 1
ATOM 2070 C CA . ILE A 1 256 ? 24.644 -4.853 -20.441 1.00 94.56 256 ILE A CA 1
ATOM 2071 C C . ILE A 1 256 ? 25.634 -4.270 -19.437 1.00 94.56 256 ILE A C 1
ATOM 2073 O O . ILE A 1 256 ? 26.267 -4.997 -18.666 1.00 94.56 256 ILE A O 1
ATOM 2077 N N . SER A 1 257 ? 25.752 -2.943 -19.425 1.00 86.38 257 SER A N 1
ATOM 2078 C CA . SER A 1 257 ? 26.686 -2.216 -18.553 1.00 86.38 257 SER A CA 1
ATOM 2079 C C . SER A 1 257 ? 26.143 -2.016 -17.132 1.00 86.38 257 SER A C 1
ATOM 2081 O O . SER A 1 257 ? 26.908 -1.999 -16.169 1.00 86.38 257 SER A O 1
ATOM 2083 N N . ASN A 1 258 ? 24.817 -1.926 -16.967 1.00 84.25 258 ASN A N 1
ATOM 2084 C CA . ASN A 1 258 ? 24.159 -1.784 -15.667 1.00 84.25 258 ASN A CA 1
ATOM 2085 C C . ASN A 1 258 ? 22.883 -2.632 -15.591 1.00 84.25 258 ASN A C 1
ATOM 2087 O O . ASN A 1 258 ? 21.874 -2.312 -16.216 1.00 84.25 258 ASN A O 1
ATOM 2091 N N . PHE A 1 259 ? 22.913 -3.693 -14.778 1.00 75.44 259 PHE A N 1
ATOM 2092 C CA . PHE A 1 259 ? 21.793 -4.627 -14.639 1.00 75.44 259 PHE A CA 1
ATOM 2093 C C . PHE A 1 259 ? 20.503 -3.958 -14.158 1.00 75.44 259 PHE A C 1
ATOM 2095 O O . PHE A 1 259 ? 19.440 -4.203 -14.723 1.00 75.44 259 PHE A O 1
ATOM 2102 N N . LYS A 1 260 ? 20.587 -3.103 -13.130 1.00 69.06 260 LYS A N 1
ATOM 2103 C CA . LYS A 1 260 ? 19.408 -2.485 -12.510 1.00 69.06 260 LYS A CA 1
ATOM 2104 C C . LYS A 1 260 ? 18.678 -1.605 -13.520 1.00 69.06 260 LYS A C 1
ATOM 2106 O O . LYS A 1 260 ? 17.479 -1.766 -13.706 1.00 69.06 260 LYS A O 1
ATOM 2111 N N . THR A 1 261 ? 19.412 -0.741 -14.215 1.00 75.12 261 THR A N 1
ATOM 2112 C CA . THR A 1 261 ? 18.837 0.159 -15.219 1.00 75.12 261 THR A CA 1
ATOM 2113 C C . THR A 1 261 ? 18.339 -0.616 -16.438 1.00 75.12 261 THR A C 1
ATOM 2115 O O . THR A 1 261 ? 17.217 -0.395 -16.888 1.00 75.12 261 THR A O 1
ATOM 2118 N N . ALA A 1 262 ? 19.123 -1.571 -16.949 1.00 81.38 262 ALA A N 1
ATOM 2119 C CA . ALA A 1 262 ? 18.731 -2.375 -18.105 1.00 81.38 262 ALA A CA 1
ATOM 2120 C C . ALA A 1 262 ? 17.470 -3.197 -17.822 1.00 81.38 262 ALA A C 1
ATOM 2122 O O . ALA A 1 262 ? 16.553 -3.180 -18.635 1.00 81.38 262 ALA A O 1
ATOM 2123 N N . SER A 1 263 ? 17.375 -3.842 -16.655 1.00 79.94 263 SER A N 1
ATOM 2124 C CA . SER A 1 263 ? 16.191 -4.607 -16.252 1.00 79.94 263 SER A CA 1
ATOM 2125 C C . SER A 1 263 ? 14.929 -3.740 -16.258 1.00 79.94 263 SER A C 1
ATOM 2127 O O . SER A 1 263 ? 13.899 -4.184 -16.755 1.00 79.94 263 SER A O 1
ATOM 2129 N N . THR A 1 264 ? 15.008 -2.495 -15.778 1.00 76.81 264 THR A N 1
ATOM 2130 C CA . THR A 1 264 ? 13.874 -1.556 -15.786 1.00 76.81 264 THR A CA 1
ATOM 2131 C C . THR A 1 264 ? 13.425 -1.181 -17.199 1.00 76.81 264 THR A C 1
ATOM 2133 O O . THR A 1 264 ? 12.232 -1.005 -17.440 1.00 76.81 264 THR A O 1
ATOM 2136 N N . HIS A 1 265 ? 14.354 -1.040 -18.148 1.00 83.94 265 HIS A N 1
ATOM 2137 C CA . HIS A 1 265 ? 13.996 -0.778 -19.544 1.00 83.94 265 HIS A CA 1
ATOM 2138 C C . HIS A 1 265 ? 13.456 -2.029 -20.238 1.00 83.94 265 HIS A C 1
ATOM 2140 O O . HIS A 1 265 ? 12.463 -1.935 -20.952 1.00 83.94 265 HIS A O 1
ATOM 2146 N N . LEU A 1 266 ? 14.063 -3.193 -19.995 1.00 87.94 266 LEU A N 1
ATOM 2147 C CA . LEU A 1 266 ? 13.665 -4.469 -20.588 1.00 87.94 266 LEU A CA 1
ATOM 2148 C C . LEU A 1 266 ? 12.252 -4.892 -20.166 1.00 87.94 266 LEU A C 1
ATOM 2150 O O . LEU A 1 266 ? 11.491 -5.351 -21.008 1.00 87.94 266 LEU A O 1
ATOM 2154 N N . GLN A 1 267 ? 11.866 -4.649 -18.910 1.00 78.25 267 GLN A N 1
ATOM 2155 C CA . GLN A 1 267 ? 10.519 -4.937 -18.391 1.00 78.25 267 GLN A CA 1
ATOM 2156 C C . GLN A 1 267 ? 9.389 -4.206 -19.125 1.00 78.25 267 GLN A C 1
ATOM 2158 O O . GLN A 1 267 ? 8.251 -4.660 -19.102 1.00 78.25 267 GLN A O 1
ATOM 2163 N N . LYS A 1 268 ? 9.697 -3.092 -19.793 1.00 77.31 268 LYS A N 1
ATOM 2164 C CA . LYS A 1 268 ? 8.730 -2.290 -20.556 1.00 77.31 268 LYS A CA 1
ATOM 2165 C C . LYS A 1 268 ? 8.589 -2.756 -22.008 1.00 77.31 268 LYS A C 1
ATOM 2167 O O . LYS A 1 268 ? 7.788 -2.197 -22.751 1.00 77.31 268 LYS A O 1
ATOM 2172 N N . ILE A 1 269 ? 9.408 -3.716 -22.440 1.00 81.25 269 ILE A N 1
ATOM 2173 C CA . ILE A 1 269 ? 9.468 -4.175 -23.827 1.00 81.25 269 ILE A CA 1
ATOM 2174 C C . ILE A 1 269 ? 8.488 -5.326 -24.009 1.00 81.25 269 ILE A C 1
ATOM 2176 O O . ILE A 1 269 ? 8.475 -6.287 -23.240 1.00 81.25 269 ILE A O 1
ATOM 2180 N N . GLU A 1 270 ? 7.670 -5.237 -25.056 1.00 81.06 270 GLU A N 1
ATOM 2181 C CA . GLU A 1 270 ? 6.670 -6.255 -25.349 1.00 81.06 270 GLU A CA 1
ATOM 2182 C C . GLU A 1 270 ? 7.317 -7.641 -25.492 1.00 81.06 270 GLU A C 1
ATOM 2184 O O . GLU A 1 270 ? 8.343 -7.804 -26.154 1.00 81.06 270 GLU A O 1
ATOM 2189 N N . ASN A 1 271 ? 6.673 -8.656 -24.914 1.00 88.19 271 ASN A N 1
ATOM 2190 C CA . ASN A 1 271 ? 7.123 -10.050 -24.894 1.00 88.19 271 ASN A CA 1
ATOM 2191 C C . ASN A 1 271 ? 8.364 -10.331 -24.027 1.00 88.19 271 ASN A C 1
ATOM 2193 O O . ASN A 1 271 ? 8.815 -11.476 -24.006 1.00 88.19 271 ASN A O 1
ATOM 2197 N N . PHE A 1 272 ? 8.871 -9.358 -23.264 1.00 90.38 272 PHE A N 1
ATOM 2198 C CA . PHE A 1 272 ? 9.802 -9.630 -22.169 1.00 90.38 272 PHE A CA 1
ATOM 2199 C C . PHE A 1 272 ? 9.122 -10.482 -21.088 1.00 90.38 272 PHE A C 1
ATOM 2201 O O . PHE A 1 272 ? 7.959 -10.249 -20.752 1.00 90.38 272 PHE A O 1
ATOM 2208 N N . GLN A 1 273 ? 9.837 -11.463 -20.536 1.00 88.19 273 GLN A N 1
ATOM 2209 C CA . GLN A 1 273 ? 9.348 -12.258 -19.409 1.00 88.19 273 GLN A CA 1
ATOM 2210 C C . GLN A 1 273 ? 10.243 -12.086 -18.187 1.00 88.19 273 GLN A C 1
ATOM 2212 O O . GLN A 1 273 ? 9.765 -11.743 -17.107 1.00 88.19 273 GLN A O 1
ATOM 2217 N N . SER A 1 274 ? 11.542 -12.318 -18.344 1.00 89.81 274 SER A N 1
ATOM 2218 C CA . SER A 1 274 ? 12.485 -12.177 -17.241 1.00 89.81 274 SER A CA 1
ATOM 2219 C C . SER A 1 274 ? 13.915 -11.997 -17.731 1.00 89.81 274 SER A C 1
ATOM 2221 O O . SER A 1 274 ? 14.256 -12.297 -18.871 1.00 89.81 274 SER A O 1
ATOM 2223 N N . ILE A 1 275 ? 14.764 -11.505 -16.835 1.00 94.12 275 ILE A N 1
ATOM 2224 C CA . ILE A 1 275 ? 16.215 -11.506 -16.986 1.00 94.12 275 ILE A CA 1
ATOM 2225 C C . ILE A 1 275 ? 16.809 -12.178 -15.751 1.00 94.12 275 ILE A C 1
ATOM 2227 O O . ILE A 1 275 ? 16.402 -11.889 -14.619 1.00 94.12 275 ILE A O 1
ATOM 2231 N N . GLU A 1 276 ? 17.745 -13.103 -15.948 1.00 87.50 276 GLU A N 1
ATOM 2232 C CA . GLU A 1 276 ? 18.425 -13.748 -14.829 1.00 87.50 276 GLU A CA 1
ATOM 2233 C C . GLU A 1 276 ? 19.212 -12.718 -14.017 1.00 87.50 276 GLU A C 1
ATOM 2235 O O . GLU A 1 276 ? 19.890 -11.860 -14.565 1.00 87.50 276 GLU A O 1
ATOM 2240 N N . ARG A 1 277 ? 19.143 -12.790 -12.684 1.00 76.44 277 ARG A N 1
ATOM 2241 C CA . ARG A 1 277 ? 19.812 -11.805 -11.812 1.00 76.44 277 ARG A CA 1
ATOM 2242 C C . ARG A 1 277 ? 21.323 -11.987 -11.729 1.00 76.44 277 ARG A C 1
ATOM 2244 O O . ARG A 1 277 ? 22.025 -11.071 -11.309 1.00 76.44 277 ARG A O 1
ATOM 2251 N N . LYS A 1 278 ? 21.815 -13.184 -12.048 1.00 80.94 278 LYS A N 1
ATOM 2252 C CA . LYS A 1 278 ? 23.244 -13.486 -12.048 1.00 80.94 278 LYS A CA 1
ATOM 2253 C C . LYS A 1 278 ? 23.766 -13.380 -13.480 1.00 80.94 278 LYS A C 1
ATOM 2255 O O . LYS A 1 278 ? 23.132 -13.939 -14.372 1.00 80.94 278 LYS A O 1
ATOM 2260 N N . PRO A 1 279 ? 24.897 -12.695 -13.703 1.00 89.06 279 PRO A N 1
ATOM 2261 C CA . PRO A 1 279 ? 25.522 -12.690 -15.012 1.00 89.06 279 PRO A CA 1
ATOM 2262 C C . PRO A 1 279 ? 26.039 -14.088 -15.360 1.00 89.06 279 PRO A C 1
ATOM 2264 O O . PRO A 1 279 ? 26.464 -14.848 -14.484 1.00 89.06 279 PRO A O 1
ATOM 2267 N N . LEU A 1 280 ? 26.015 -14.407 -16.649 1.00 85.75 280 LEU A N 1
ATOM 2268 C CA . LEU A 1 280 ? 26.564 -15.637 -17.197 1.00 85.75 280 LEU A CA 1
ATOM 2269 C C . LEU A 1 280 ? 28.087 -15.615 -17.112 1.00 85.75 280 LEU A C 1
ATOM 2271 O O . LEU A 1 280 ? 28.728 -14.584 -17.333 1.00 85.75 280 LEU A O 1
ATOM 2275 N N . ASN A 1 281 ? 28.674 -16.776 -16.834 1.00 85.44 281 ASN A N 1
ATOM 2276 C CA . ASN A 1 281 ? 30.115 -16.924 -16.950 1.00 85.44 281 ASN A CA 1
ATOM 2277 C C . ASN A 1 281 ? 30.530 -16.974 -18.443 1.00 85.44 281 ASN A C 1
ATOM 2279 O O . ASN A 1 281 ? 29.718 -17.337 -19.301 1.00 85.44 281 ASN A O 1
ATOM 2283 N N . PRO A 1 282 ? 31.780 -16.617 -18.790 1.00 85.00 282 PRO A N 1
ATOM 2284 C CA . PRO A 1 282 ? 32.217 -16.580 -20.188 1.00 85.00 282 PRO A CA 1
ATOM 2285 C C . PRO A 1 282 ? 32.074 -17.924 -20.920 1.00 85.00 282 PRO A C 1
ATOM 2287 O O . PRO A 1 282 ? 31.655 -17.950 -22.072 1.00 85.00 282 PRO A O 1
ATOM 2290 N N . GLU A 1 283 ? 32.342 -19.043 -20.241 1.00 82.62 283 GLU A N 1
ATOM 2291 C CA . GLU A 1 283 ? 32.227 -20.394 -20.811 1.00 82.62 283 GLU A CA 1
ATOM 2292 C C . GLU A 1 283 ? 30.784 -20.741 -21.223 1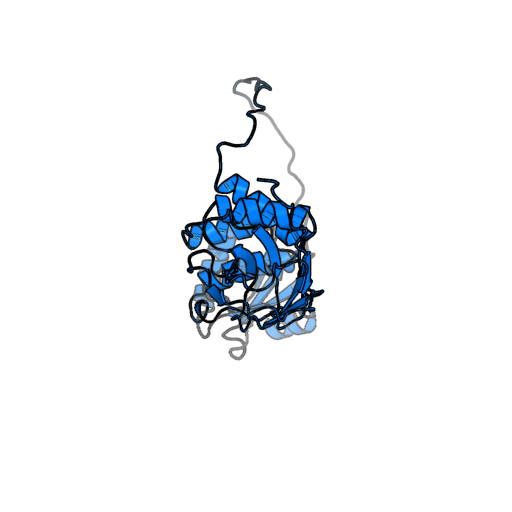.00 82.62 283 GLU A C 1
ATOM 2294 O O . GLU A 1 283 ? 30.559 -21.360 -22.264 1.00 82.62 283 GLU A O 1
ATOM 2299 N N . GLN A 1 284 ? 29.789 -20.312 -20.439 1.00 83.81 284 GLN A N 1
ATOM 2300 C CA . GLN A 1 284 ? 28.366 -20.472 -20.743 1.00 83.81 284 GLN A CA 1
ATOM 2301 C C . GLN A 1 284 ? 27.974 -19.674 -21.985 1.00 83.81 284 GLN A C 1
ATOM 2303 O O . GLN A 1 284 ? 27.257 -20.207 -22.832 1.00 83.81 284 GLN A O 1
ATOM 2308 N N . VAL A 1 285 ? 28.464 -18.436 -22.105 1.00 87.25 285 VAL A N 1
ATOM 2309 C CA . VAL A 1 285 ? 28.215 -17.572 -23.268 1.00 87.25 285 VAL A CA 1
ATOM 2310 C C . VAL A 1 285 ? 28.819 -18.202 -24.522 1.00 87.25 285 VAL A C 1
ATOM 2312 O O . VAL A 1 285 ? 28.100 -18.432 -25.491 1.00 87.25 285 VAL A O 1
ATOM 2315 N N . THR A 1 286 ? 30.098 -18.583 -24.482 1.00 87.31 286 THR A N 1
ATOM 2316 C CA . THR A 1 286 ? 30.794 -19.257 -25.592 1.00 87.31 286 THR A CA 1
ATOM 2317 C C . THR A 1 286 ? 30.060 -20.522 -26.042 1.00 87.31 286 THR A C 1
ATOM 2319 O O . THR A 1 286 ? 29.817 -20.709 -27.234 1.00 87.31 286 THR A O 1
ATOM 2322 N N . ARG A 1 287 ? 29.619 -21.355 -25.089 1.00 86.56 287 ARG A N 1
ATOM 2323 C CA . ARG A 1 287 ? 28.857 -22.577 -25.374 1.00 86.56 287 ARG A CA 1
ATOM 2324 C C . ARG A 1 287 ? 27.505 -22.291 -26.030 1.00 86.56 287 ARG A C 1
ATOM 2326 O O . ARG A 1 287 ? 27.139 -22.993 -26.965 1.00 86.56 287 ARG A O 1
ATOM 2333 N N . MET A 1 288 ? 26.760 -21.294 -25.549 1.00 87.19 288 MET A N 1
ATOM 2334 C CA . MET A 1 288 ? 25.443 -20.933 -26.097 1.00 87.19 288 MET A CA 1
ATOM 2335 C C . MET A 1 288 ? 25.531 -20.315 -27.497 1.00 87.19 288 MET A C 1
ATOM 2337 O O . MET A 1 288 ? 24.620 -20.505 -28.301 1.00 87.19 288 MET A O 1
ATOM 2341 N N . LEU A 1 289 ? 26.628 -19.620 -27.802 1.00 89.12 289 LEU A N 1
ATOM 2342 C CA . LEU A 1 289 ? 26.908 -19.078 -29.136 1.00 89.12 289 LEU A CA 1
ATOM 2343 C C . LEU A 1 289 ? 27.495 -20.122 -30.101 1.00 89.12 289 LEU A C 1
ATOM 2345 O O . LEU A 1 289 ? 27.685 -19.820 -31.275 1.00 89.12 289 LEU A O 1
ATOM 2349 N N . GLY A 1 290 ? 27.797 -21.333 -29.615 1.00 80.88 290 GLY A N 1
ATOM 2350 C CA . GLY A 1 290 ? 28.366 -22.427 -30.406 1.00 80.88 290 GLY A CA 1
ATOM 2351 C C . GLY A 1 290 ? 29.770 -22.154 -30.952 1.00 80.88 290 GLY A C 1
ATOM 2352 O O . GLY A 1 290 ? 30.220 -22.824 -31.882 1.00 80.88 290 GLY A O 1
ATOM 2353 N N . VAL A 1 291 ? 30.483 -21.199 -30.351 1.00 69.44 291 VAL A N 1
ATOM 2354 C CA . VAL A 1 291 ? 31.884 -20.913 -30.665 1.00 69.44 291 VAL A CA 1
ATOM 2355 C C . VAL A 1 291 ? 32.731 -22.005 -30.002 1.00 69.44 291 VAL A C 1
ATOM 2357 O O . VAL A 1 291 ? 32.763 -22.103 -28.777 1.00 69.44 291 VAL A O 1
ATOM 2360 N N . ARG A 1 292 ? 33.350 -22.874 -30.808 1.00 53.50 292 ARG A N 1
ATOM 2361 C CA . ARG A 1 292 ? 34.304 -23.903 -30.359 1.00 53.50 292 ARG A CA 1
ATOM 2362 C C . ARG A 1 292 ? 35.735 -23.432 -30.546 1.00 53.50 292 ARG A C 1
ATOM 2364 O O . ARG A 1 292 ? 35.997 -22.811 -31.599 1.00 53.50 292 ARG A O 1
#